Protein AF-A0A0K2RFP6-F1 (afdb_monomer)

pLDDT: mean 71.63, std 26.69, range [21.03, 97.94]

Radius of gyration: 23.02 Å; Cα contacts (8 Å, |Δi|>4): 249; chains: 1; bounding box: 61×47×73 Å

Solvent-accessible surface area (backbone atoms only — not comparable to full-atom values): 15511 Å² total; per-residue (Å²): 131,56,75,64,59,56,52,50,50,51,54,52,49,38,59,75,68,67,54,91,78,70,81,94,54,50,78,79,47,76,46,81,52,96,89,27,33,40,34,38,34,77,81,49,76,46,77,36,81,72,85,83,92,81,83,78,89,80,86,71,84,69,78,62,76,68,64,78,73,53,62,90,82,43,52,76,43,47,57,90,75,61,85,59,68,84,81,50,77,82,54,39,34,40,32,40,28,53,29,61,69,30,50,53,50,50,52,52,31,47,76,72,70,40,51,76,45,74,48,66,64,94,64,53,74,40,61,34,58,53,96,95,37,47,42,66,56,52,52,49,49,17,55,73,72,30,71,92,65,37,74,69,82,62,51,85,89,65,42,95,40,90,65,57,84,51,56,64,68,55,20,65,52,59,83,45,94,74,69,92,79,76,62,75,56,53,55,62,64,51,65,82,65,85,69,88,81,76,82,85,80,83,81,88,82,92,80,93,75,94,71,86,85,79,80,83,74,91,78,66,78,57,31,36,41,33,37,47,72,70,73,87,74,82,72,81,89,127

Nearest PDB structures (foldseek):
  4usq-assembly1_F-2  TM=7.278E-01  e=1.308E-06  Cellvibrio sp. BR
  4usq-assembly1_A-2  TM=7.358E-01  e=2.304E-06  Cellvibrio sp. BR
  3d1c-assembly1_A-2  TM=8.928E-01  e=5.712E-05  Staphylococcus aureus subsp. aureus Mu50
  4usr-assembly1_A  TM=7.217E-01  e=5.924E-06  Stutzerimonas stutzeri NF13
  7apr-assembly3_G-3  TM=7.792E-01  e=6.022E-03  Staphylococcus aureus subsp. aureus COL

Secondary structure (DSSP, 8-state):
--HHHHHHHHHHHHHHTT----TT--EEEEEEETTEEEEEETTEEEEES-------S-SS----GGGGGS-TTSEEEETTT---GGGSPSSEEEEE--SHHHHHHHHHHHHTT--EEEE--S--EEESEETTEEHHHHHHHHHHH-GGGS-----GGGSSSTTGGGPPPPEEE-S-SSS--SSHHHHHHHTT-----PPP-PPP------------PPPP---EEEEE----------

Structure (mmCIF, N/CA/C/O backbone):
data_AF-A0A0K2RFP6-F1
#
_entry.id   AF-A0A0K2RFP6-F1
#
loop_
_atom_site.group_PDB
_atom_site.id
_atom_site.type_symbol
_atom_site.label_atom_id
_atom_site.label_alt_id
_atom_site.label_comp_id
_atom_site.label_asym_id
_atom_site.label_entity_id
_atom_site.label_seq_id
_atom_site.pdbx_PDB_ins_code
_atom_site.Cartn_x
_atom_site.Cartn_y
_atom_site.Cartn_z
_atom_site.occupancy
_atom_site.B_iso_or_equiv
_atom_site.auth_seq_id
_atom_site.auth_comp_id
_atom_site.auth_asym_id
_atom_site.auth_atom_id
_atom_site.pdbx_PDB_model_num
ATOM 1 N N . MET A 1 1 ? -14.288 -0.750 -9.498 1.00 64.38 1 MET A N 1
ATOM 2 C CA . MET A 1 1 ? -13.441 -1.796 -10.095 1.00 64.38 1 MET A CA 1
ATOM 3 C C . MET A 1 1 ? -12.915 -2.620 -8.943 1.00 64.38 1 MET A C 1
ATOM 5 O O . MET A 1 1 ? -12.335 -2.036 -8.029 1.00 64.38 1 MET A O 1
ATOM 9 N N . ALA A 1 2 ? -13.238 -3.907 -8.917 1.00 86.62 2 ALA A N 1
ATOM 10 C CA . ALA A 1 2 ? -12.736 -4.813 -7.895 1.00 86.62 2 ALA A CA 1
ATOM 11 C C . ALA A 1 2 ? -11.233 -5.055 -8.100 1.00 86.62 2 ALA A C 1
ATOM 13 O O . ALA A 1 2 ? -10.675 -4.731 -9.148 1.00 86.62 2 ALA A O 1
ATOM 14 N N . ARG A 1 3 ? -10.564 -5.623 -7.092 1.00 86.75 3 ARG A N 1
ATOM 15 C CA . ARG A 1 3 ? -9.133 -5.950 -7.169 1.00 86.75 3 ARG A CA 1
ATOM 16 C C . ARG A 1 3 ? -8.816 -6.806 -8.398 1.00 86.75 3 ARG A C 1
ATOM 18 O O . ARG A 1 3 ? -7.847 -6.521 -9.094 1.00 86.75 3 ARG A O 1
ATOM 25 N N . ASP A 1 4 ? -9.624 -7.830 -8.643 1.00 92.19 4 ASP A N 1
ATOM 26 C CA . ASP A 1 4 ? -9.351 -8.805 -9.698 1.00 92.19 4 ASP A CA 1
ATOM 27 C C . ASP A 1 4 ? -9.576 -8.204 -11.092 1.00 92.19 4 ASP A C 1
ATOM 29 O O . ASP A 1 4 ? -8.731 -8.398 -11.958 1.00 92.19 4 ASP A O 1
ATOM 33 N N . ASP A 1 5 ? -10.570 -7.322 -11.262 1.00 93.31 5 ASP A N 1
ATOM 34 C CA . ASP A 1 5 ? -10.752 -6.542 -12.497 1.00 93.31 5 ASP A CA 1
ATOM 35 C C . ASP A 1 5 ? -9.498 -5.714 -12.853 1.00 93.31 5 ASP A C 1
ATOM 37 O O . ASP A 1 5 ? -9.121 -5.607 -14.019 1.00 93.31 5 ASP A O 1
ATOM 41 N N . VAL A 1 6 ? -8.837 -5.106 -11.853 1.00 92.94 6 VAL A N 1
ATOM 42 C CA . VAL A 1 6 ? -7.594 -4.336 -12.066 1.00 92.94 6 VAL A CA 1
ATOM 43 C C . VAL A 1 6 ? -6.456 -5.262 -12.495 1.00 92.94 6 VAL A C 1
ATOM 45 O O . VAL A 1 6 ? -5.665 -4.915 -13.373 1.00 92.94 6 VAL A O 1
ATOM 48 N N . VAL A 1 7 ? -6.349 -6.433 -11.862 1.00 93.81 7 VAL A N 1
ATOM 49 C CA . VAL A 1 7 ? -5.318 -7.426 -12.188 1.00 93.81 7 VAL A CA 1
ATOM 50 C C . VAL A 1 7 ? -5.507 -7.937 -13.616 1.00 93.81 7 VAL A C 1
ATOM 52 O O . VAL A 1 7 ? -4.537 -7.981 -14.375 1.00 93.81 7 VAL A O 1
ATOM 55 N N . ASP A 1 8 ? -6.737 -8.270 -13.995 1.00 95.25 8 ASP A N 1
ATOM 56 C CA . ASP A 1 8 ? -7.064 -8.757 -15.335 1.00 95.25 8 ASP A CA 1
ATOM 57 C C . ASP A 1 8 ? -6.837 -7.677 -16.391 1.00 95.25 8 ASP A C 1
ATOM 59 O O . ASP A 1 8 ? -6.192 -7.943 -17.404 1.00 95.25 8 ASP A O 1
ATOM 63 N N . TYR A 1 9 ? -7.198 -6.424 -16.099 1.00 96.25 9 TYR A N 1
ATOM 64 C CA . TYR A 1 9 ? -6.862 -5.296 -16.965 1.00 96.25 9 TYR A CA 1
ATOM 65 C C . TYR A 1 9 ? -5.356 -5.216 -17.275 1.00 96.25 9 TYR A C 1
ATOM 67 O O . TYR A 1 9 ? -4.974 -5.022 -18.432 1.00 96.25 9 TYR A O 1
ATOM 75 N N . PHE A 1 10 ? -4.478 -5.381 -16.276 1.00 95.44 10 PHE A N 1
ATOM 76 C CA . PHE A 1 10 ? -3.028 -5.348 -16.508 1.00 95.44 10 PHE A CA 1
ATOM 77 C C . PHE A 1 10 ? -2.514 -6.566 -17.286 1.00 95.44 10 PHE A C 1
ATOM 79 O O . PHE A 1 10 ? -1.614 -6.405 -18.115 1.00 95.44 10 PHE A O 1
ATOM 86 N N . ARG A 1 11 ? -3.079 -7.760 -17.062 1.00 95.19 11 ARG A N 1
ATOM 87 C CA . ARG A 1 11 ? -2.749 -8.966 -17.848 1.00 95.19 11 ARG A CA 1
ATOM 88 C C . ARG A 1 11 ? -3.122 -8.788 -19.319 1.00 95.19 11 ARG A C 1
ATOM 90 O O . ARG A 1 11 ? -2.301 -9.043 -20.204 1.00 95.19 11 ARG A O 1
ATOM 97 N N . ASP A 1 12 ? -4.324 -8.283 -19.569 1.00 96.88 12 ASP A N 1
ATOM 98 C CA . ASP A 1 12 ? -4.823 -8.008 -20.914 1.00 96.88 12 ASP A CA 1
ATOM 99 C C . ASP A 1 12 ? -3.995 -6.927 -21.600 1.00 96.88 12 ASP A C 1
ATOM 101 O O . ASP A 1 12 ? -3.657 -7.041 -22.779 1.00 96.88 12 ASP A O 1
ATOM 105 N N . TYR A 1 13 ? -3.638 -5.877 -20.859 1.00 97.25 13 TYR A N 1
ATOM 106 C CA . TYR A 1 13 ? -2.796 -4.808 -21.372 1.00 97.25 13 TYR A CA 1
ATOM 107 C C . TYR A 1 13 ? -1.409 -5.323 -21.772 1.00 97.25 13 TYR A C 1
ATOM 109 O O . TYR A 1 13 ? -0.964 -5.029 -22.879 1.00 97.25 13 TYR A O 1
ATOM 117 N N . ALA A 1 14 ? -0.759 -6.130 -20.923 1.00 96.94 14 ALA A N 1
ATOM 118 C CA . ALA A 1 14 ? 0.540 -6.733 -21.226 1.00 96.94 14 ALA A CA 1
ATOM 119 C C . ALA A 1 14 ? 0.483 -7.620 -22.480 1.00 96.94 14 ALA A C 1
ATOM 121 O O . ALA A 1 14 ? 1.361 -7.520 -23.334 1.00 96.94 14 ALA A O 1
ATOM 122 N N . THR A 1 15 ? -0.580 -8.417 -22.624 1.00 96.38 15 THR A N 1
ATOM 123 C CA . THR A 1 15 ? -0.806 -9.264 -23.808 1.00 96.38 15 THR A CA 1
ATOM 124 C C . THR A 1 15 ? -1.006 -8.424 -25.068 1.00 96.38 15 THR A C 1
ATOM 126 O O . THR A 1 15 ? -0.413 -8.696 -26.107 1.00 96.38 15 THR A O 1
ATOM 129 N N . ARG A 1 16 ? -1.814 -7.361 -24.983 1.00 97.94 16 ARG A N 1
ATOM 130 C CA . ARG A 1 16 ? -2.149 -6.494 -26.123 1.00 97.94 16 ARG A CA 1
ATOM 131 C C . ARG A 1 16 ? -0.935 -5.787 -26.717 1.00 97.94 16 ARG A C 1
ATOM 133 O O . ARG A 1 16 ? -0.919 -5.532 -27.917 1.00 97.94 16 ARG A O 1
ATOM 140 N N . ILE A 1 17 ? 0.038 -5.437 -25.881 1.00 97.94 17 ILE A N 1
ATOM 141 C CA . ILE A 1 17 ? 1.266 -4.764 -26.319 1.00 97.94 17 ILE A CA 1
ATOM 142 C C . ILE A 1 17 ? 2.430 -5.734 -26.550 1.00 97.94 17 ILE A C 1
ATOM 144 O O . ILE A 1 17 ? 3.539 -5.267 -26.793 1.00 97.94 17 ILE A O 1
ATOM 148 N N . ASP A 1 18 ? 2.189 -7.046 -26.438 1.00 96.88 18 ASP A N 1
ATOM 149 C CA . ASP A 1 18 ? 3.216 -8.092 -26.507 1.00 96.88 18 ASP A CA 1
ATOM 150 C C . ASP A 1 18 ? 4.409 -7.799 -25.573 1.00 96.88 18 ASP A C 1
ATOM 152 O O . ASP A 1 18 ? 5.582 -7.847 -25.947 1.00 96.88 18 ASP A O 1
ATOM 156 N N . ALA A 1 19 ? 4.106 -7.394 -24.332 1.00 96.12 19 ALA A N 1
ATOM 157 C CA . ALA A 1 19 ? 5.136 -7.054 -23.361 1.00 96.12 19 ALA A CA 1
ATOM 158 C C . ALA A 1 19 ? 5.921 -8.317 -22.963 1.00 96.12 19 ALA A C 1
ATOM 160 O O . ALA A 1 19 ? 5.310 -9.282 -22.496 1.00 96.12 19 ALA A O 1
ATOM 161 N N . PRO A 1 20 ? 7.267 -8.309 -23.025 1.00 95.00 20 PRO A N 1
ATOM 162 C CA . PRO A 1 20 ? 8.097 -9.462 -22.674 1.00 95.00 20 PRO A CA 1
ATOM 163 C C . PRO A 1 20 ? 8.237 -9.615 -21.147 1.00 95.00 20 PRO A C 1
ATOM 165 O O . PRO A 1 20 ? 9.338 -9.560 -20.593 1.00 95.00 20 PRO A O 1
ATOM 168 N N . VAL A 1 21 ? 7.114 -9.758 -20.442 1.00 94.69 21 VAL A N 1
ATOM 169 C CA . VAL A 1 21 ? 7.062 -9.866 -18.979 1.00 94.69 21 VAL A CA 1
ATOM 170 C C . VAL A 1 21 ? 7.548 -11.247 -18.545 1.00 94.69 21 VAL A C 1
ATOM 172 O O . VAL A 1 21 ? 7.004 -12.267 -18.959 1.00 94.69 21 VAL A O 1
ATOM 175 N N . ARG A 1 22 ? 8.547 -11.280 -17.657 1.00 93.56 22 ARG A N 1
ATOM 176 C CA . ARG A 1 22 ? 9.016 -12.505 -16.998 1.00 93.56 22 ARG A CA 1
ATOM 177 C C . ARG A 1 22 ? 8.609 -12.489 -15.531 1.00 93.56 22 ARG A C 1
ATOM 179 O O . ARG A 1 22 ? 9.156 -11.733 -14.734 1.00 93.56 22 ARG A O 1
ATOM 186 N N . THR A 1 23 ? 7.601 -13.286 -15.193 1.00 94.25 23 THR A N 1
ATOM 187 C CA . THR A 1 23 ? 7.139 -13.479 -13.811 1.00 94.25 23 THR A CA 1
ATOM 188 C C . THR A 1 23 ? 7.959 -14.558 -13.109 1.00 94.25 23 THR A C 1
ATOM 190 O O . THR A 1 23 ? 8.450 -15.469 -13.766 1.00 94.25 23 THR A O 1
ATOM 193 N N . GLY A 1 24 ? 8.061 -14.504 -11.778 1.00 94.56 24 GLY A N 1
ATOM 194 C CA . GLY A 1 24 ? 8.867 -15.465 -11.006 1.00 94.56 24 GLY A CA 1
ATOM 195 C C . GLY A 1 24 ? 10.381 -15.234 -11.111 1.00 94.56 24 GLY A C 1
ATOM 196 O O . GLY A 1 24 ? 11.166 -16.062 -10.656 1.00 94.56 24 GLY A O 1
ATOM 197 N N . THR A 1 25 ? 10.788 -14.110 -11.704 1.00 96.38 25 THR A N 1
ATOM 198 C CA . THR A 1 25 ? 12.181 -13.688 -11.845 1.00 96.38 25 THR A CA 1
ATOM 199 C C . THR A 1 25 ? 12.441 -12.505 -10.918 1.00 96.38 25 THR A C 1
ATOM 201 O O . THR A 1 25 ? 12.169 -11.355 -11.268 1.00 96.38 25 THR A O 1
ATOM 204 N N . ASP A 1 26 ? 12.962 -12.782 -9.728 1.00 95.88 26 ASP A N 1
ATOM 205 C CA . ASP A 1 26 ? 13.280 -11.751 -8.745 1.00 95.88 26 ASP A CA 1
ATOM 206 C C . ASP A 1 26 ? 14.621 -11.116 -9.090 1.00 95.88 26 ASP A C 1
ATOM 208 O O . ASP A 1 26 ? 15.627 -11.812 -9.200 1.00 95.88 26 ASP A O 1
ATOM 212 N N . VAL A 1 27 ? 14.650 -9.792 -9.235 1.00 96.31 27 VAL A N 1
ATOM 213 C CA . VAL A 1 27 ? 15.900 -9.034 -9.358 1.00 96.31 27 VAL A CA 1
ATOM 214 C C . VAL A 1 27 ? 16.470 -8.810 -7.960 1.00 96.31 27 VAL A C 1
ATOM 216 O O . VAL A 1 27 ? 15.868 -8.098 -7.154 1.00 96.31 27 VAL A O 1
ATOM 219 N N . THR A 1 28 ? 17.630 -9.396 -7.672 1.00 96.25 28 THR A N 1
ATOM 220 C CA . THR A 1 28 ? 18.259 -9.359 -6.339 1.00 96.25 28 THR A CA 1
ATOM 221 C C . THR A 1 28 ? 19.359 -8.312 -6.237 1.00 96.25 28 THR A C 1
ATOM 223 O O . THR A 1 28 ? 19.571 -7.745 -5.163 1.00 96.25 28 THR A O 1
ATOM 226 N N . TRP A 1 29 ? 20.045 -8.024 -7.345 1.00 96.31 29 TRP A N 1
ATOM 227 C CA . TRP A 1 29 ? 21.149 -7.074 -7.365 1.00 96.31 29 TRP A CA 1
ATOM 228 C C . TRP A 1 29 ? 21.277 -6.371 -8.713 1.00 96.31 29 TRP A C 1
ATOM 230 O O . TRP A 1 29 ? 21.052 -6.958 -9.770 1.00 96.31 29 TRP A O 1
ATOM 240 N N . ILE A 1 30 ? 21.662 -5.096 -8.676 1.00 96.50 30 ILE A N 1
ATOM 241 C CA . ILE A 1 30 ? 21.992 -4.309 -9.865 1.00 96.50 30 ILE A CA 1
ATOM 242 C C . ILE A 1 30 ? 23.306 -3.588 -9.592 1.00 96.50 30 ILE A C 1
ATOM 244 O O . ILE A 1 30 ? 23.437 -2.878 -8.594 1.00 96.50 30 ILE A O 1
ATOM 248 N N . SER A 1 31 ? 24.261 -3.724 -10.505 1.00 96.00 31 SER A N 1
ATOM 249 C CA . SER A 1 31 ? 25.528 -3.000 -10.468 1.00 96.00 31 SER A CA 1
ATOM 250 C C . SER A 1 31 ? 25.843 -2.362 -11.815 1.00 96.00 31 SER A C 1
ATOM 252 O O . SER A 1 31 ? 25.353 -2.781 -12.863 1.00 96.00 31 SER A O 1
ATOM 254 N N . THR A 1 32 ? 26.663 -1.317 -11.799 1.00 95.12 32 THR A N 1
ATOM 255 C CA . THR A 1 32 ? 27.199 -0.703 -13.017 1.00 95.12 32 THR A CA 1
ATOM 256 C C . THR A 1 32 ? 28.501 -1.394 -13.415 1.00 95.12 32 THR A C 1
ATOM 258 O O . THR A 1 32 ? 29.387 -1.545 -12.575 1.00 95.12 32 THR A O 1
ATOM 261 N N . SER A 1 33 ? 28.651 -1.761 -14.687 1.00 84.94 33 SER A N 1
ATOM 262 C CA . SER A 1 33 ? 29.877 -2.336 -15.258 1.00 84.94 33 SER A CA 1
ATOM 263 C C . SER A 1 33 ? 30.041 -1.850 -16.699 1.00 84.94 33 SER A C 1
ATOM 265 O O . SER A 1 33 ? 29.139 -2.004 -17.524 1.00 84.94 33 SER A O 1
ATOM 267 N N . ASP A 1 34 ? 31.187 -1.228 -16.987 1.00 82.81 34 ASP A N 1
ATOM 268 C CA . ASP A 1 34 ? 31.633 -0.841 -18.336 1.00 82.81 34 ASP A CA 1
ATOM 269 C C . ASP A 1 34 ? 30.608 -0.030 -19.152 1.00 82.81 34 ASP A C 1
ATOM 271 O O . ASP A 1 34 ? 30.359 -0.294 -20.326 1.00 82.81 34 ASP A O 1
ATOM 275 N N . GLY A 1 35 ? 29.965 0.958 -18.519 1.00 87.19 35 GLY A N 1
ATOM 276 C CA . GLY A 1 35 ? 28.951 1.797 -19.176 1.00 87.19 35 GLY A CA 1
ATOM 277 C C . GLY A 1 35 ? 27.598 1.106 -19.396 1.00 87.19 35 GLY A C 1
ATOM 278 O O . GLY A 1 35 ? 26.750 1.626 -20.119 1.00 87.19 35 GLY A O 1
ATOM 279 N N . SER A 1 36 ? 27.381 -0.051 -18.766 1.00 93.75 36 SER A N 1
ATOM 280 C CA . SER A 1 36 ? 26.121 -0.796 -18.747 1.00 93.75 36 SER A CA 1
ATOM 281 C C . SER A 1 36 ? 25.756 -1.236 -17.323 1.00 93.75 36 SER A C 1
ATOM 283 O O . SER A 1 36 ? 26.502 -0.998 -16.370 1.00 93.75 36 SER A O 1
ATOM 285 N N . PHE A 1 37 ? 24.597 -1.867 -17.165 1.00 96.25 37 PHE A N 1
ATOM 286 C CA . PHE A 1 37 ? 24.146 -2.475 -15.920 1.00 96.25 37 PHE A CA 1
ATOM 287 C C . PHE A 1 37 ? 24.251 -3.995 -16.002 1.00 96.25 37 PHE A C 1
ATOM 289 O O . PHE A 1 37 ? 23.764 -4.602 -16.959 1.00 96.25 37 PHE A O 1
ATOM 296 N N . SER A 1 38 ? 24.838 -4.596 -14.972 1.00 96.56 38 SER A N 1
ATOM 297 C CA . SER A 1 38 ? 24.722 -6.020 -14.678 1.00 96.56 38 SER A CA 1
ATOM 298 C C . SER A 1 38 ? 23.574 -6.212 -13.692 1.00 96.56 38 SER A C 1
ATOM 300 O O . SER A 1 38 ? 23.516 -5.528 -12.669 1.00 96.56 38 SER A O 1
ATOM 302 N N . VAL A 1 39 ? 22.653 -7.117 -14.007 1.00 96.56 39 VAL A N 1
ATOM 303 C CA . VAL A 1 39 ? 21.463 -7.396 -13.198 1.00 96.56 39 VAL A CA 1
ATOM 304 C C . VAL A 1 39 ? 21.481 -8.867 -12.818 1.00 96.56 39 VAL A C 1
ATOM 306 O O . VAL A 1 39 ? 21.496 -9.734 -13.690 1.00 96.56 39 VAL A O 1
ATOM 309 N N . GLU A 1 40 ? 21.488 -9.151 -11.525 1.00 97.44 40 GLU A N 1
ATOM 310 C CA . GLU A 1 40 ? 21.373 -10.508 -11.004 1.00 97.44 40 GLU A CA 1
ATOM 311 C C . GLU A 1 40 ? 19.910 -10.805 -10.707 1.00 97.44 40 GLU A C 1
ATOM 313 O O . GLU A 1 40 ? 19.201 -9.989 -10.107 1.00 97.44 40 GLU A O 1
ATOM 318 N N . THR A 1 41 ? 19.459 -11.975 -11.153 1.00 97.19 41 THR A N 1
ATOM 319 C CA . THR A 1 41 ? 18.098 -12.442 -10.915 1.00 97.19 41 THR A CA 1
ATOM 320 C C . THR A 1 41 ? 18.082 -13.876 -10.406 1.00 97.19 41 THR A C 1
ATOM 322 O O . THR A 1 41 ? 19.068 -14.604 -10.556 1.00 97.19 41 THR A O 1
ATOM 325 N N . SER A 1 42 ? 16.946 -14.306 -9.856 1.00 96.75 42 SER A N 1
ATOM 326 C CA . SER A 1 42 ? 16.707 -15.706 -9.477 1.00 96.75 42 SER A CA 1
ATOM 327 C C . SER A 1 42 ? 16.799 -16.694 -10.651 1.00 96.75 42 SER A C 1
ATOM 329 O O . SER A 1 42 ? 16.970 -17.886 -10.416 1.00 96.75 42 SER A O 1
ATOM 331 N N . ASP A 1 43 ? 16.725 -16.206 -11.893 1.00 94.94 43 ASP A N 1
ATOM 332 C CA . ASP A 1 43 ? 16.789 -16.986 -13.139 1.00 94.94 43 ASP A CA 1
ATOM 333 C C . ASP A 1 43 ? 18.040 -16.633 -13.977 1.00 94.94 43 ASP A C 1
ATOM 335 O O . ASP A 1 43 ? 18.070 -16.743 -15.202 1.00 94.94 43 ASP A O 1
ATOM 339 N N . GLY A 1 44 ? 19.100 -16.154 -13.316 1.00 94.00 44 GLY A N 1
ATOM 340 C CA . GLY A 1 44 ? 20.392 -15.863 -13.938 1.00 94.00 44 GLY A CA 1
ATOM 341 C C . GLY A 1 44 ? 20.681 -14.379 -14.174 1.00 94.00 44 GLY A C 1
ATOM 342 O O . GLY A 1 44 ? 19.935 -13.484 -13.774 1.00 94.00 44 GLY A O 1
ATOM 343 N N . GLY A 1 45 ? 21.838 -14.112 -14.781 1.00 95.19 45 GLY A N 1
ATOM 344 C CA . GLY A 1 45 ? 22.370 -12.763 -14.969 1.00 95.19 45 GLY A CA 1
ATOM 345 C C . GLY A 1 45 ? 21.967 -12.125 -16.298 1.00 95.19 45 GLY A C 1
ATOM 346 O O . GLY A 1 45 ? 21.920 -12.785 -17.335 1.00 95.19 45 GLY A O 1
ATOM 347 N N . TRP A 1 46 ? 21.746 -10.815 -16.274 1.00 94.56 46 TRP A N 1
ATOM 348 C CA . TRP A 1 46 ? 21.410 -10.005 -17.440 1.00 94.56 46 TRP A CA 1
ATOM 349 C C . TRP A 1 46 ? 22.359 -8.822 -17.580 1.00 94.56 46 TRP A C 1
ATOM 351 O O . TRP A 1 46 ? 22.900 -8.309 -16.601 1.00 94.56 46 TRP A O 1
ATOM 361 N N . ARG A 1 47 ? 22.505 -8.340 -18.816 1.00 95.00 47 ARG A N 1
ATOM 362 C CA . ARG A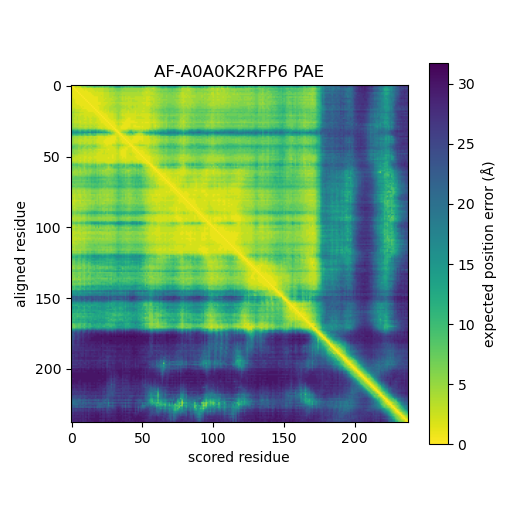 1 47 ? 23.156 -7.062 -19.112 1.00 95.00 47 ARG A CA 1
ATOM 363 C C . ARG A 1 47 ? 22.178 -6.130 -19.805 1.00 95.00 47 ARG A C 1
ATOM 365 O O . ARG A 1 47 ? 21.513 -6.530 -20.759 1.00 95.00 47 ARG A O 1
ATOM 372 N N . ALA A 1 48 ? 22.119 -4.8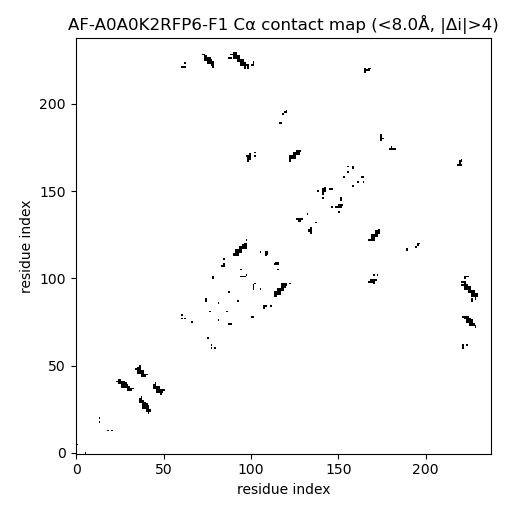83 -19.353 1.00 94.50 48 ALA A N 1
ATOM 373 C CA . ALA A 1 48 ? 21.234 -3.870 -19.911 1.00 94.50 48 ALA A CA 1
ATOM 374 C C . ALA A 1 48 ? 21.952 -2.526 -20.043 1.00 94.50 48 ALA A C 1
ATOM 376 O O . ALA A 1 48 ? 22.732 -2.140 -19.183 1.00 94.50 48 ALA A O 1
ATOM 377 N N . ARG A 1 49 ? 21.669 -1.768 -21.108 1.00 95.56 49 ARG A N 1
ATOM 378 C CA . ARG A 1 49 ? 22.180 -0.388 -21.234 1.00 95.56 49 ARG A CA 1
ATOM 379 C C . ARG A 1 49 ? 21.446 0.586 -20.314 1.00 95.56 49 ARG A C 1
ATOM 381 O O . ARG A 1 49 ? 22.033 1.554 -19.858 1.00 95.56 49 ARG A O 1
ATOM 388 N N . ASN A 1 50 ? 20.169 0.320 -20.053 1.00 95.00 50 ASN A N 1
ATOM 389 C CA . ASN A 1 50 ? 19.305 1.140 -19.214 1.00 95.00 50 ASN A CA 1
ATOM 390 C C . ASN A 1 50 ? 18.503 0.232 -18.286 1.00 95.00 50 ASN A C 1
ATOM 392 O O . ASN A 1 50 ? 18.079 -0.847 -18.701 1.00 95.00 50 ASN A O 1
ATOM 396 N N . VAL A 1 51 ? 18.253 0.701 -17.067 1.00 94.81 51 VAL A N 1
ATOM 397 C CA . VAL A 1 51 ? 17.387 0.030 -16.096 1.00 94.81 51 VAL A CA 1
ATOM 398 C C . VAL A 1 51 ? 16.362 1.034 -15.588 1.00 94.81 51 VAL A C 1
ATOM 400 O O . VAL A 1 51 ? 16.713 2.146 -15.198 1.00 94.81 51 VAL A O 1
ATOM 403 N N . VAL A 1 52 ? 15.092 0.633 -15.590 1.00 94.38 52 VAL A N 1
ATOM 404 C CA . VAL A 1 52 ? 13.987 1.414 -15.027 1.00 94.38 52 VAL A CA 1
ATOM 405 C C . VAL A 1 52 ? 13.487 0.695 -13.781 1.00 94.38 52 VAL A C 1
ATOM 407 O O . VAL A 1 52 ? 13.044 -0.448 -13.855 1.00 94.38 52 VAL A O 1
ATOM 410 N N . LEU A 1 53 ? 13.557 1.361 -12.627 1.00 91.25 53 LEU A N 1
ATOM 411 C CA . LEU A 1 53 ? 13.044 0.819 -11.370 1.00 91.25 53 LEU A CA 1
ATOM 412 C C . LEU A 1 53 ? 11.548 1.121 -11.253 1.00 91.25 53 LEU A C 1
ATOM 414 O O . LEU A 1 53 ? 11.155 2.243 -10.941 1.00 91.25 53 LEU A O 1
ATOM 418 N N . ALA A 1 54 ? 10.723 0.103 -11.488 1.00 91.19 54 ALA A N 1
ATOM 419 C CA . ALA A 1 54 ? 9.264 0.169 -11.391 1.00 91.19 54 ALA A CA 1
ATOM 420 C C . ALA A 1 54 ? 8.721 -0.753 -10.282 1.00 91.19 54 ALA A C 1
ATOM 422 O O . ALA A 1 54 ? 7.660 -1.352 -10.421 1.00 91.19 54 ALA A O 1
ATOM 423 N N . THR A 1 55 ? 9.462 -0.902 -9.181 1.00 88.50 55 THR A N 1
ATOM 424 C CA . THR A 1 55 ? 9.140 -1.878 -8.128 1.00 88.50 55 THR A CA 1
ATOM 425 C C . THR A 1 55 ? 7.923 -1.483 -7.293 1.00 88.50 55 THR A C 1
ATOM 427 O O . THR A 1 55 ? 7.248 -2.366 -6.774 1.00 88.50 55 THR A O 1
ATOM 430 N N . GLY A 1 56 ? 7.610 -0.187 -7.179 1.00 83.19 56 GLY A N 1
ATOM 431 C CA . GLY A 1 56 ? 6.606 0.353 -6.251 1.00 83.19 56 GLY A CA 1
ATOM 432 C C . GLY A 1 56 ? 7.210 0.727 -4.888 1.00 83.19 56 GLY A C 1
ATOM 433 O O . GLY A 1 56 ? 8.402 0.529 -4.665 1.00 83.19 56 GLY A O 1
ATOM 434 N N . ALA A 1 57 ? 6.405 1.282 -3.972 1.00 75.38 57 ALA A N 1
ATOM 435 C CA . ALA A 1 57 ? 6.900 1.869 -2.712 1.00 75.38 57 ALA A CA 1
ATOM 436 C C . ALA A 1 57 ? 6.324 1.262 -1.412 1.00 75.38 57 ALA A C 1
ATOM 438 O O . ALA A 1 57 ? 6.683 1.716 -0.324 1.00 75.38 57 ALA A O 1
ATOM 439 N N . TYR A 1 58 ? 5.424 0.277 -1.502 1.00 78.06 58 TYR A N 1
ATOM 440 C CA . TYR A 1 58 ? 4.565 -0.161 -0.387 1.00 78.06 58 TYR A CA 1
ATOM 441 C C . TYR A 1 58 ? 4.759 -1.627 0.047 1.00 78.06 58 TYR A C 1
ATOM 443 O O . TYR A 1 58 ? 3.902 -2.192 0.719 1.00 78.06 58 TYR A O 1
ATOM 451 N N . GLN A 1 59 ? 5.864 -2.262 -0.342 1.00 79.25 59 GLN A N 1
ATOM 452 C CA . GLN A 1 59 ? 6.106 -3.697 -0.137 1.00 79.25 59 GLN A CA 1
ATOM 453 C C . GLN A 1 59 ? 6.613 -4.024 1.268 1.00 79.25 59 GLN A C 1
ATOM 455 O O . GLN A 1 59 ? 6.375 -5.120 1.754 1.00 79.25 59 GLN A O 1
ATOM 460 N N . ILE A 1 60 ? 7.321 -3.090 1.914 1.00 84.06 60 ILE A N 1
ATOM 461 C CA . ILE A 1 60 ? 7.875 -3.285 3.257 1.00 84.06 60 ILE A CA 1
ATOM 462 C C . ILE A 1 60 ? 6.987 -2.543 4.262 1.00 84.06 60 ILE A C 1
ATOM 464 O O . ILE A 1 60 ? 6.978 -1.304 4.257 1.00 84.06 60 ILE A O 1
ATOM 468 N N . PRO A 1 61 ? 6.256 -3.266 5.132 1.00 86.69 61 PRO A N 1
ATOM 469 C CA . PRO A 1 61 ? 5.504 -2.673 6.226 1.00 86.69 61 PRO A CA 1
ATOM 470 C C . PRO A 1 61 ? 6.391 -1.799 7.105 1.00 86.69 61 PRO A C 1
ATOM 472 O O . PRO A 1 61 ? 7.485 -2.200 7.507 1.00 86.69 61 PRO A O 1
ATOM 475 N N . LYS A 1 62 ? 5.902 -0.611 7.458 1.00 82.44 62 LYS A N 1
ATOM 476 C CA . LYS A 1 62 ? 6.551 0.209 8.475 1.00 82.44 62 LYS A CA 1
ATOM 477 C C . LYS A 1 62 ? 5.770 0.078 9.776 1.00 82.44 62 LYS A C 1
ATOM 479 O O . LYS A 1 62 ? 4.671 0.610 9.907 1.00 82.44 62 LYS A O 1
ATOM 484 N N . ILE A 1 63 ? 6.390 -0.586 10.742 1.00 88.75 63 ILE A N 1
ATOM 485 C CA . ILE A 1 63 ? 5.824 -0.814 12.069 1.00 88.75 63 ILE A CA 1
ATOM 486 C C . ILE A 1 63 ? 6.422 0.221 13.042 1.00 88.75 63 ILE A C 1
ATOM 488 O O . ILE A 1 63 ? 7.648 0.343 13.122 1.00 88.75 63 ILE A O 1
ATOM 492 N N . PRO A 1 64 ? 5.605 1.020 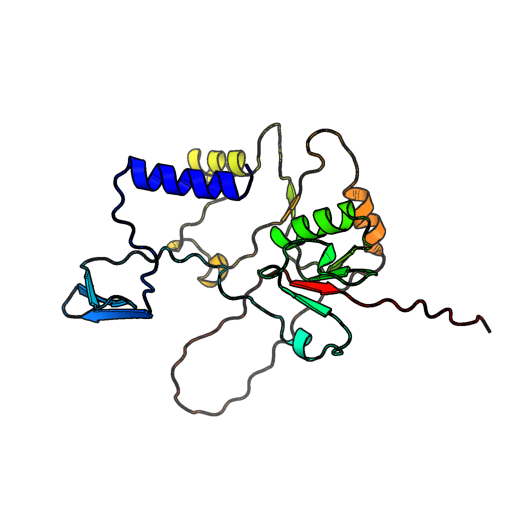13.755 1.00 85.75 64 PRO A N 1
ATOM 493 C CA . PRO A 1 64 ? 6.104 1.968 14.752 1.00 85.75 64 PRO A CA 1
ATOM 494 C C . PRO A 1 64 ? 6.837 1.254 15.893 1.00 85.75 64 PRO A C 1
ATOM 496 O O . PRO A 1 64 ? 6.329 0.272 16.414 1.00 85.75 64 PRO A O 1
ATOM 499 N N . ALA A 1 65 ? 7.976 1.783 16.358 1.00 88.75 65 ALA A N 1
ATOM 500 C CA . ALA A 1 65 ? 8.765 1.157 17.431 1.00 88.75 65 ALA A CA 1
ATOM 501 C C . ALA A 1 65 ? 7.960 0.892 18.720 1.00 88.75 65 ALA A C 1
ATOM 503 O O . ALA A 1 65 ? 8.201 -0.095 19.408 1.00 88.75 65 ALA A O 1
ATOM 504 N N . LEU A 1 66 ? 6.960 1.732 19.015 1.00 86.12 66 LEU A N 1
ATOM 505 C CA . LEU A 1 66 ? 6.082 1.567 20.177 1.00 86.12 66 LEU A CA 1
ATOM 506 C C . LEU A 1 66 ? 5.251 0.268 20.138 1.00 86.12 66 LEU A C 1
ATOM 508 O O . LEU A 1 66 ? 4.855 -0.224 21.187 1.00 86.12 66 LEU A O 1
ATOM 512 N N . SER A 1 67 ? 5.045 -0.314 18.949 1.00 89.62 67 SER A N 1
ATOM 513 C CA . SER A 1 67 ? 4.395 -1.618 18.744 1.00 89.62 67 SER A CA 1
ATOM 514 C C . SER A 1 67 ? 5.062 -2.725 19.564 1.00 89.62 67 SER A C 1
ATOM 516 O O . SER A 1 67 ? 4.378 -3.577 20.131 1.00 89.62 67 SER A O 1
ATOM 518 N N . ALA A 1 68 ? 6.392 -2.668 19.700 1.00 90.62 68 ALA A N 1
ATOM 519 C CA . ALA A 1 68 ? 7.165 -3.642 20.466 1.00 90.62 68 ALA A CA 1
ATOM 520 C C . ALA A 1 68 ? 6.926 -3.549 21.984 1.00 90.62 68 ALA A C 1
ATOM 522 O O . ALA A 1 68 ? 7.191 -4.509 22.702 1.00 90.62 68 ALA A O 1
ATOM 523 N N . GLY A 1 69 ? 6.441 -2.403 22.473 1.00 91.94 69 GLY A N 1
ATOM 524 C CA . GLY A 1 69 ? 6.161 -2.168 23.889 1.00 91.94 69 GLY A CA 1
ATOM 525 C C . GLY A 1 69 ? 4.744 -2.545 24.319 1.00 91.94 69 GLY A C 1
ATOM 526 O O . GLY A 1 69 ? 4.436 -2.467 25.507 1.00 91.94 69 GLY A O 1
ATOM 527 N N . LEU A 1 70 ? 3.869 -2.928 23.385 1.00 91.56 70 LEU A N 1
ATOM 528 C CA . LEU A 1 70 ? 2.501 -3.296 23.724 1.00 91.56 70 LEU A CA 1
ATOM 529 C C . LEU A 1 70 ? 2.411 -4.685 24.375 1.00 91.56 70 LEU A C 1
ATOM 531 O O . LEU A 1 70 ? 3.186 -5.584 24.035 1.00 91.56 70 LEU A O 1
ATOM 535 N N . PRO A 1 71 ? 1.423 -4.905 25.263 1.00 93.62 71 PRO A N 1
ATOM 536 C CA . PRO A 1 71 ? 1.142 -6.229 25.799 1.00 93.62 71 PRO A CA 1
ATOM 537 C C . PRO A 1 71 ? 0.862 -7.241 24.683 1.00 93.62 71 PRO A C 1
ATOM 539 O O . PRO A 1 71 ? 0.116 -6.955 23.750 1.00 93.62 71 PRO A O 1
ATOM 542 N N . LYS A 1 72 ? 1.378 -8.469 24.824 1.00 90.06 72 LYS A N 1
ATOM 543 C CA . LYS A 1 72 ? 1.144 -9.566 23.861 1.00 90.06 72 LYS A CA 1
ATOM 544 C C . LYS A 1 72 ? -0.332 -9.953 23.700 1.00 90.06 72 LYS A C 1
ATOM 546 O O . LYS A 1 72 ? -0.678 -10.633 22.744 1.00 90.06 72 LYS A O 1
ATOM 551 N N . SER A 1 73 ? -1.187 -9.560 24.644 1.00 91.44 73 SER A N 1
ATOM 552 C CA . SER A 1 73 ? -2.638 -9.758 24.581 1.00 91.44 73 SER A CA 1
ATOM 553 C C . SER A 1 73 ? -3.339 -8.831 23.583 1.00 91.44 73 SER A C 1
ATOM 555 O O . SER A 1 73 ? -4.489 -9.088 23.236 1.00 91.44 73 SER A O 1
ATOM 557 N N . VAL A 1 74 ? -2.676 -7.761 23.134 1.00 92.69 74 VAL A N 1
ATOM 558 C CA . VAL A 1 74 ? -3.180 -6.850 22.103 1.00 92.69 74 VAL A CA 1
ATOM 559 C C . VAL A 1 74 ? -2.792 -7.418 20.743 1.00 92.69 74 VAL A C 1
ATOM 561 O O . VAL A 1 74 ? -1.604 -7.499 20.419 1.00 92.69 74 VAL A O 1
ATOM 564 N N . LEU A 1 75 ? -3.782 -7.812 19.938 1.00 94.56 75 LEU A N 1
ATOM 565 C CA . LEU A 1 75 ? -3.521 -8.236 18.566 1.00 94.56 75 LEU A CA 1
ATOM 566 C C . LEU A 1 75 ? -3.130 -7.010 17.737 1.00 94.56 75 LEU A C 1
ATOM 568 O O . LEU A 1 75 ? -3.848 -6.013 17.691 1.00 94.56 75 LEU A O 1
ATOM 572 N N . GLN A 1 76 ? -1.997 -7.100 17.052 1.00 93.56 76 GLN A N 1
ATOM 573 C CA . GLN A 1 76 ? -1.501 -6.051 16.169 1.00 93.56 76 GLN A CA 1
ATOM 574 C C . GLN A 1 76 ? -1.489 -6.578 14.737 1.00 93.56 76 GLN A C 1
ATOM 576 O O . GLN A 1 76 ? -0.892 -7.622 14.478 1.00 93.56 76 GLN A O 1
ATOM 581 N N . LEU A 1 77 ? -2.134 -5.859 13.815 1.00 94.06 77 LEU A N 1
ATOM 582 C CA . LEU A 1 77 ? -2.247 -6.250 12.414 1.00 94.06 77 LEU A CA 1
ATOM 583 C C . LEU A 1 77 ? -1.851 -5.078 11.508 1.00 94.06 77 LEU A C 1
ATOM 585 O O . LEU A 1 77 ? -2.445 -3.999 11.521 1.00 94.06 77 LEU A O 1
ATOM 589 N N . HIS A 1 78 ? -0.813 -5.253 10.696 1.00 93.44 78 HIS A N 1
ATOM 590 C CA . HIS A 1 78 ? -0.471 -4.222 9.723 1.00 93.44 78 HIS A CA 1
ATOM 591 C C . HIS A 1 78 ? -1.503 -4.222 8.581 1.00 93.44 78 HIS A C 1
ATOM 593 O O . HIS A 1 78 ? -2.035 -5.265 8.211 1.00 93.44 78 HIS A O 1
ATOM 599 N N . THR A 1 79 ? -1.753 -3.065 7.960 1.00 90.12 79 THR A N 1
ATOM 600 C CA . THR A 1 79 ? -2.653 -2.943 6.787 1.00 90.12 79 THR A CA 1
ATOM 601 C C . THR A 1 79 ? -2.279 -3.877 5.632 1.00 90.12 79 THR A C 1
ATOM 603 O O . THR A 1 79 ? -3.131 -4.274 4.849 1.00 90.12 79 THR A O 1
ATOM 606 N N . HIS A 1 80 ? -1.003 -4.254 5.548 1.00 89.25 80 HIS A N 1
ATOM 607 C CA . HIS A 1 80 ? -0.474 -5.225 4.586 1.00 89.25 80 HIS A CA 1
ATOM 608 C C . HIS A 1 80 ? -1.088 -6.625 4.750 1.00 89.25 80 HIS A C 1
ATOM 610 O O . HIS A 1 80 ? -1.255 -7.341 3.762 1.00 89.25 80 HIS A O 1
ATOM 616 N N . ASP A 1 81 ? -1.473 -6.994 5.972 1.00 92.12 81 ASP A N 1
ATOM 617 C CA . ASP A 1 81 ? -1.966 -8.327 6.341 1.00 92.12 81 ASP A CA 1
ATOM 618 C C . ASP A 1 81 ? -3.485 -8.358 6.577 1.00 92.12 81 ASP A C 1
ATOM 620 O O . ASP A 1 81 ? -4.090 -9.430 6.624 1.00 92.12 81 ASP A O 1
ATOM 624 N N . TYR A 1 82 ? -4.117 -7.185 6.680 1.00 94.00 82 TYR A N 1
ATOM 625 C CA . TYR A 1 82 ? -5.568 -7.057 6.770 1.00 94.00 82 TYR A CA 1
ATOM 626 C C . TYR A 1 82 ? -6.253 -7.484 5.466 1.00 94.00 82 TYR A C 1
ATOM 628 O O . TYR A 1 82 ? -5.854 -7.090 4.366 1.00 94.00 82 TYR A O 1
ATOM 636 N N . ARG A 1 83 ? -7.291 -8.301 5.588 1.00 93.19 83 ARG A N 1
ATOM 637 C CA . ARG A 1 83 ? -8.120 -8.830 4.502 1.00 93.19 83 ARG A CA 1
ATOM 638 C C . ARG A 1 83 ? -9.601 -8.650 4.801 1.00 93.19 83 ARG A C 1
ATOM 640 O O . ARG A 1 83 ? -10.336 -8.377 3.859 1.00 93.19 83 ARG A O 1
ATOM 647 N N . ASN A 1 84 ? -10.020 -8.822 6.056 1.00 94.44 84 ASN A N 1
ATOM 648 C CA . ASN A 1 84 ? -11.413 -8.674 6.466 1.00 94.44 84 ASN A CA 1
ATOM 649 C C . ASN A 1 84 ? -11.573 -8.446 7.990 1.00 94.44 84 ASN A C 1
ATOM 651 O O . ASN A 1 84 ? -10.630 -8.698 8.755 1.00 94.44 84 ASN A O 1
ATOM 655 N N . PRO A 1 85 ? -12.752 -7.974 8.442 1.00 94.94 85 PRO A N 1
ATOM 656 C CA . PRO A 1 85 ? -13.033 -7.687 9.851 1.00 94.94 85 PRO A CA 1
ATOM 657 C C . PRO A 1 85 ? -12.938 -8.899 10.787 1.00 94.94 85 PRO A C 1
ATOM 659 O O . PRO A 1 85 ? -12.643 -8.737 11.977 1.00 94.94 85 PRO A O 1
ATOM 662 N N . GLU A 1 86 ? -13.174 -10.110 10.276 1.00 94.81 86 GLU A N 1
ATOM 663 C CA . GLU A 1 86 ? -13.190 -11.353 11.057 1.00 94.81 86 GLU A CA 1
ATOM 664 C C . GLU A 1 86 ? -11.796 -11.772 11.547 1.00 94.81 86 GLU A C 1
ATOM 666 O O . GLU A 1 86 ? -11.682 -12.563 12.483 1.00 94.81 86 GLU A O 1
ATOM 671 N N . GLN A 1 87 ? -10.722 -11.221 10.969 1.00 95.00 87 GLN A N 1
ATOM 672 C CA . GLN A 1 87 ? -9.358 -11.411 11.479 1.00 95.00 87 GLN A CA 1
ATOM 673 C C . GLN A 1 87 ? -9.122 -10.742 12.838 1.00 95.00 87 GLN A C 1
ATOM 675 O O . GLN A 1 87 ? -8.143 -11.066 13.517 1.00 95.00 87 GLN A O 1
ATOM 680 N N . LEU A 1 88 ? -9.967 -9.782 13.223 1.00 94.75 88 LEU A N 1
ATOM 681 C CA . LEU A 1 88 ? -9.847 -9.082 14.494 1.00 94.75 88 LEU A CA 1
ATOM 682 C C . LEU A 1 88 ? -10.708 -9.766 15.563 1.00 94.75 88 LEU A C 1
ATOM 684 O O . LEU A 1 88 ? -11.849 -10.135 15.276 1.00 94.75 88 LEU A O 1
ATOM 688 N N . PRO A 1 89 ? -10.209 -9.903 16.805 1.00 92.81 89 PRO A N 1
ATOM 689 C CA . PRO A 1 89 ? -11.023 -10.374 17.914 1.00 92.81 89 PRO A CA 1
ATOM 690 C C . PRO A 1 89 ? -12.176 -9.402 18.178 1.00 92.81 89 PRO A C 1
ATOM 692 O O . PRO A 1 89 ? -12.109 -8.224 17.821 1.00 92.81 89 PRO A O 1
ATOM 695 N N . ASP A 1 90 ? -13.215 -9.891 18.849 1.00 90.75 90 ASP A N 1
ATOM 696 C CA . ASP A 1 90 ? -14.326 -9.044 19.268 1.00 90.75 90 ASP A CA 1
ATOM 697 C C . ASP A 1 90 ? -13.866 -7.903 20.184 1.00 90.75 90 ASP A C 1
ATOM 699 O O . ASP A 1 90 ? -12.960 -8.062 21.011 1.00 90.75 90 ASP A O 1
ATOM 703 N N . GLY A 1 91 ? -14.534 -6.757 20.047 1.00 88.50 91 GLY A N 1
ATOM 704 C CA . GLY A 1 91 ? -14.247 -5.533 20.787 1.00 88.50 91 GLY A CA 1
ATOM 705 C C . GLY A 1 91 ? -13.922 -4.354 19.873 1.00 88.50 91 GLY A C 1
ATOM 706 O O . GLY A 1 91 ? -14.228 -4.364 18.678 1.00 88.50 91 GLY A O 1
ATOM 707 N N . ALA A 1 92 ? -13.320 -3.325 20.467 1.00 92.44 92 ALA A N 1
ATOM 708 C CA . ALA A 1 92 ? -12.943 -2.106 19.768 1.00 92.44 92 ALA A CA 1
ATOM 709 C C . ALA A 1 92 ? -11.5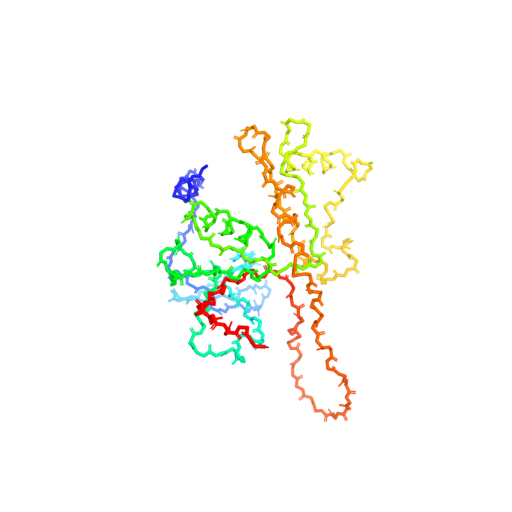99 -2.251 19.030 1.00 92.44 92 ALA A C 1
ATOM 711 O O . ALA A 1 92 ? -10.647 -2.871 19.518 1.00 92.44 92 ALA A O 1
ATOM 712 N N . ALA A 1 93 ? -11.500 -1.616 17.864 1.00 95.31 93 ALA A N 1
ATOM 713 C CA . ALA A 1 93 ? -10.280 -1.536 17.070 1.00 95.31 93 ALA A CA 1
ATOM 714 C C . ALA A 1 93 ? -9.728 -0.105 17.066 1.00 95.31 93 ALA A C 1
ATOM 716 O O . ALA A 1 93 ? -10.447 0.855 16.807 1.00 95.31 93 ALA A O 1
ATOM 717 N N . LEU A 1 94 ? -8.431 0.045 17.315 1.00 95.06 94 LEU A N 1
ATOM 718 C CA . LEU A 1 94 ? -7.683 1.286 17.151 1.00 95.06 94 LEU A CA 1
ATOM 719 C C . LEU A 1 94 ? -6.908 1.248 15.832 1.00 95.06 94 LEU A C 1
ATOM 721 O O . LEU A 1 94 ? -5.975 0.467 15.673 1.00 95.06 94 LEU A O 1
ATOM 725 N N . ILE A 1 95 ? -7.213 2.143 14.903 1.00 92.81 95 ILE A N 1
ATOM 726 C CA . ILE A 1 95 ? -6.428 2.309 13.678 1.00 92.81 95 ILE A CA 1
ATOM 727 C C . ILE A 1 95 ? -5.433 3.446 13.881 1.00 92.81 95 ILE A C 1
ATOM 729 O O . ILE A 1 95 ? -5.799 4.580 14.189 1.00 92.81 95 ILE A O 1
ATOM 733 N N . VAL A 1 96 ? -4.156 3.144 13.682 1.00 91.44 96 VAL A N 1
ATOM 734 C CA . VAL A 1 96 ? -3.048 4.092 13.765 1.00 91.44 96 VAL A CA 1
ATOM 735 C C . VAL A 1 96 ? -2.681 4.555 12.361 1.00 91.44 96 VAL A C 1
ATOM 737 O O . VAL A 1 96 ? -2.078 3.807 11.593 1.00 91.44 96 VAL A O 1
ATOM 740 N N . GLY A 1 97 ? -3.005 5.809 12.041 1.00 85.06 97 GLY A N 1
ATOM 741 C CA . GLY A 1 97 ? -2.706 6.447 10.759 1.00 85.06 97 GLY A CA 1
ATOM 742 C C . GLY A 1 97 ? -3.912 6.538 9.820 1.00 85.06 97 GLY A C 1
ATOM 743 O O . GLY A 1 97 ? -4.516 5.538 9.448 1.00 85.06 97 GLY A O 1
ATOM 744 N N . THR A 1 98 ? -4.203 7.757 9.367 1.00 79.06 98 THR A N 1
ATOM 745 C CA . THR A 1 98 ? -5.320 8.108 8.471 1.00 79.06 98 THR A CA 1
ATOM 746 C C . THR A 1 98 ? -4.922 8.148 6.995 1.00 79.06 98 THR A C 1
ATOM 748 O O . THR A 1 98 ? -5.447 8.933 6.217 1.00 79.06 98 THR A O 1
ATOM 751 N N . GLY A 1 99 ? -3.969 7.312 6.572 1.00 79.50 99 GLY A N 1
ATOM 752 C CA . GLY A 1 99 ? -3.715 7.130 5.139 1.00 79.50 99 GLY A CA 1
ATOM 753 C C . GLY A 1 99 ? -4.931 6.513 4.434 1.00 79.50 99 GLY A C 1
ATOM 754 O O . GLY A 1 99 ? -5.856 6.044 5.092 1.00 79.50 99 GLY A O 1
ATOM 755 N N . GLN A 1 100 ? -4.903 6.438 3.100 1.00 83.12 100 GLN A N 1
ATOM 756 C CA . GLN A 1 100 ? -5.999 5.859 2.300 1.00 83.12 100 GLN A CA 1
ATOM 757 C C . GLN A 1 100 ? -6.457 4.490 2.829 1.00 83.12 100 GLN A C 1
ATOM 759 O O . GLN A 1 100 ? -7.639 4.292 3.091 1.00 83.12 100 GLN A O 1
ATOM 764 N N . SER A 1 101 ? -5.514 3.576 3.082 1.00 87.94 101 SER A N 1
ATOM 765 C CA . SER A 1 101 ? -5.820 2.254 3.643 1.00 87.94 101 SER A CA 1
ATOM 766 C C . SER A 1 101 ? -6.407 2.321 5.055 1.00 87.94 101 SER A C 1
ATOM 768 O O . SER A 1 101 ? -7.265 1.518 5.388 1.00 87.94 101 SER A O 1
ATOM 770 N N . GLY A 1 102 ? -5.972 3.271 5.888 1.00 88.81 102 GLY A N 1
ATOM 771 C CA . GLY A 1 102 ? -6.510 3.440 7.241 1.00 88.81 102 GLY A CA 1
ATOM 772 C C . GLY A 1 102 ? -7.970 3.890 7.230 1.00 88.81 102 GLY A C 1
ATOM 773 O O . GLY A 1 102 ? -8.773 3.342 7.976 1.00 88.81 102 GLY A O 1
ATOM 774 N N . GLY A 1 103 ? -8.324 4.826 6.342 1.00 86.88 103 GLY A N 1
ATOM 775 C CA . GLY A 1 103 ? -9.713 5.252 6.145 1.00 86.88 103 GLY A CA 1
ATOM 776 C C . GLY A 1 103 ? -10.603 4.127 5.613 1.00 86.88 103 GLY A C 1
ATOM 777 O O . GLY A 1 103 ? -11.658 3.869 6.176 1.00 86.88 103 GLY A O 1
ATOM 778 N N . GLN A 1 104 ? -10.136 3.391 4.601 1.00 87.94 104 GLN A N 1
ATOM 779 C CA . GLN A 1 104 ? -10.888 2.264 4.033 1.00 87.94 104 GLN A CA 1
ATOM 780 C C . GLN A 1 104 ? -11.125 1.136 5.045 1.00 87.94 104 GLN A C 1
ATOM 782 O O . GLN A 1 104 ? -12.226 0.603 5.116 1.00 87.94 104 GLN A O 1
ATOM 787 N N . ILE A 1 105 ? -10.123 0.788 5.861 1.00 91.88 105 ILE A N 1
ATOM 788 C CA . ILE A 1 105 ? -10.302 -0.214 6.923 1.00 91.88 105 ILE A CA 1
ATOM 789 C C . ILE A 1 105 ? -11.245 0.307 8.008 1.00 91.88 105 ILE A C 1
ATOM 791 O O . ILE A 1 105 ? -12.040 -0.462 8.536 1.00 91.88 105 ILE A O 1
ATOM 795 N N . ALA A 1 106 ? -11.193 1.599 8.343 1.00 91.31 106 ALA A N 1
ATOM 796 C CA . ALA A 1 106 ? -12.149 2.181 9.280 1.00 91.31 106 ALA A CA 1
ATOM 797 C C . ALA A 1 106 ? -13.587 2.020 8.775 1.00 91.31 106 ALA A C 1
ATOM 799 O O . ALA A 1 106 ? -14.447 1.582 9.533 1.00 91.31 106 ALA A O 1
ATOM 800 N N . GLU A 1 107 ? -13.833 2.329 7.501 1.00 89.75 107 GLU A N 1
ATOM 801 C CA . GLU A 1 107 ? -15.139 2.150 6.856 1.00 89.75 107 GLU A CA 1
ATOM 802 C C . GLU A 1 107 ? -15.585 0.682 6.863 1.00 89.75 107 GLU A C 1
ATOM 804 O O . GLU A 1 107 ? -16.721 0.398 7.238 1.00 89.75 107 GLU A O 1
ATOM 809 N N . ASP A 1 108 ? -14.688 -0.247 6.526 1.00 92.44 108 ASP A N 1
ATOM 810 C CA . ASP A 1 108 ? -14.958 -1.691 6.518 1.00 92.44 108 ASP A CA 1
ATOM 811 C C . ASP A 1 108 ? -15.325 -2.225 7.918 1.00 92.44 108 ASP A C 1
ATOM 813 O O . ASP A 1 108 ? -16.345 -2.889 8.108 1.00 92.44 108 ASP A O 1
ATOM 817 N N . LEU A 1 109 ? -14.557 -1.849 8.945 1.00 93.50 109 LEU A N 1
ATOM 818 C CA . LEU A 1 109 ? -14.832 -2.243 10.330 1.00 93.50 109 LEU A CA 1
ATOM 819 C C . LEU A 1 109 ? -16.130 -1.626 10.870 1.00 93.50 109 LEU A C 1
ATOM 821 O O . LEU A 1 109 ? -16.882 -2.303 11.575 1.00 93.50 109 LEU A O 1
ATOM 825 N N . LEU A 1 110 ? -16.419 -0.367 10.530 1.00 92.94 110 LEU A N 1
ATOM 826 C CA . LEU A 1 110 ? -17.683 0.283 10.887 1.00 92.94 110 LEU A CA 1
ATOM 827 C C . LEU A 1 110 ? -18.875 -0.401 10.205 1.00 92.94 110 LEU A C 1
ATOM 829 O O . LEU A 1 110 ? -19.898 -0.620 10.853 1.00 92.94 110 LEU A O 1
ATOM 833 N N . ALA A 1 111 ? -18.741 -0.781 8.930 1.00 92.19 111 ALA A N 1
ATOM 834 C CA . ALA A 1 111 ? -19.767 -1.525 8.199 1.00 92.19 111 ALA A CA 1
ATOM 835 C C . ALA A 1 111 ? -20.024 -2.913 8.813 1.00 92.19 111 ALA A C 1
ATOM 837 O O . ALA A 1 111 ? -21.167 -3.369 8.844 1.00 92.19 111 ALA A O 1
ATOM 838 N N . ALA A 1 112 ? -18.992 -3.542 9.381 1.00 93.88 112 ALA A N 1
ATOM 839 C CA . ALA A 1 112 ? -19.100 -4.779 10.156 1.00 93.88 112 ALA A CA 1
ATOM 840 C C . ALA A 1 112 ? -19.629 -4.583 11.595 1.00 93.88 112 ALA A C 1
ATOM 842 O O . ALA A 1 112 ? -19.669 -5.534 12.376 1.00 93.88 112 ALA A O 1
ATOM 843 N N . GLY A 1 113 ? -20.025 -3.362 11.975 1.00 93.69 113 GLY A N 1
ATOM 844 C CA . GLY A 1 113 ? -20.589 -3.055 13.291 1.00 93.69 113 GLY A CA 1
ATOM 845 C C . GLY A 1 113 ? -19.566 -3.009 14.429 1.00 93.69 113 GLY A C 1
ATOM 846 O O . GLY A 1 113 ? -19.949 -3.103 15.596 1.00 93.69 113 GLY A O 1
ATOM 847 N N . ARG A 1 114 ? -18.269 -2.885 14.121 1.00 93.31 114 ARG A N 1
ATOM 848 C CA . ARG A 1 114 ? -17.212 -2.764 15.135 1.00 93.31 114 ARG A CA 1
ATOM 849 C C . ARG A 1 114 ? -17.148 -1.344 15.698 1.00 93.31 114 ARG A C 1
ATOM 851 O O . ARG A 1 114 ? -17.405 -0.361 15.004 1.00 93.31 114 ARG A O 1
ATOM 858 N N . GLU A 1 115 ? -16.723 -1.230 16.953 1.00 95.38 115 GLU A N 1
ATOM 859 C CA . GLU A 1 115 ? -16.291 0.050 17.515 1.00 95.38 115 GLU A CA 1
ATOM 860 C C . GLU A 1 115 ? -14.887 0.383 16.988 1.00 95.38 115 GLU A C 1
ATOM 862 O O . GLU A 1 115 ? -13.973 -0.437 17.085 1.00 95.38 115 GLU A O 1
ATOM 867 N N . VAL A 1 116 ? -14.713 1.576 16.411 1.00 94.81 116 VAL A N 1
ATOM 868 C CA . VAL A 1 116 ? -13.455 1.999 15.779 1.00 94.81 116 VAL A CA 1
ATOM 869 C C . VAL A 1 116 ? -12.976 3.320 16.371 1.00 94.81 116 VAL A C 1
ATOM 871 O O . VAL A 1 116 ? -13.699 4.316 16.379 1.00 94.81 116 VAL A O 1
ATOM 874 N N . HIS A 1 117 ? -11.717 3.346 16.801 1.00 94.50 117 HIS A N 1
ATOM 875 C CA . HIS A 1 117 ? -10.989 4.544 17.204 1.00 94.50 117 HIS A CA 1
ATOM 876 C C . HIS A 1 117 ? -9.891 4.854 16.183 1.00 94.50 117 HIS A C 1
ATOM 878 O O . HIS A 1 117 ? -9.223 3.952 15.680 1.00 94.50 117 HIS A O 1
ATOM 884 N N . LEU A 1 118 ? -9.666 6.137 15.898 1.00 90.12 118 LEU A N 1
ATOM 885 C CA . LEU A 1 118 ? -8.640 6.596 14.961 1.00 90.12 118 LEU A CA 1
ATOM 886 C C . LEU A 1 118 ? -7.565 7.401 15.696 1.00 90.12 118 LEU A C 1
ATOM 888 O O . LEU A 1 118 ? -7.855 8.439 16.286 1.00 90.12 118 LEU A O 1
ATOM 892 N N . ALA A 1 119 ? -6.309 6.970 15.603 1.00 90.19 119 ALA A N 1
ATOM 893 C CA . ALA A 1 119 ? -5.156 7.790 15.956 1.00 90.19 119 ALA A CA 1
ATOM 894 C C . ALA A 1 119 ? -4.668 8.535 14.705 1.00 90.19 119 ALA A C 1
ATOM 896 O O . ALA A 1 119 ? -4.052 7.957 13.802 1.00 90.19 119 ALA A O 1
ATOM 897 N N . VAL A 1 120 ? -4.981 9.830 14.651 1.00 84.00 120 VAL A N 1
ATOM 898 C CA . VAL A 1 120 ? -4.733 10.697 13.493 1.00 84.00 120 VAL A CA 1
ATOM 899 C C . VAL A 1 120 ? -3.337 11.326 13.526 1.00 84.00 120 VAL A C 1
ATOM 901 O O . VAL A 1 120 ? -2.721 11.483 14.579 1.00 84.00 120 VAL A O 1
ATOM 904 N N . SER A 1 121 ? -2.827 11.697 12.350 1.00 74.56 121 SER A N 1
ATOM 905 C CA . SER A 1 121 ? -1.564 12.436 12.204 1.00 74.56 121 SER A CA 1
ATOM 906 C C . SER A 1 121 ? -1.824 13.871 11.741 1.00 74.56 121 SER A C 1
ATOM 908 O O . SER A 1 121 ? -2.965 14.254 11.512 1.00 74.56 121 SER A O 1
ATOM 910 N N . THR A 1 122 ? -0.771 14.663 11.533 1.00 78.62 122 THR A N 1
ATOM 911 C CA . THR A 1 122 ? -0.876 16.002 10.924 1.00 78.62 122 THR A CA 1
ATOM 912 C C . THR A 1 122 ? -1.141 15.967 9.414 1.00 78.62 122 THR A C 1
ATOM 914 O O . THR A 1 122 ? -1.053 17.003 8.759 1.00 78.62 122 THR A O 1
ATOM 917 N N . CYS A 1 123 ? -1.384 14.787 8.834 1.00 76.38 123 CYS A N 1
ATOM 918 C CA . CYS A 1 123 ? -1.708 14.666 7.421 1.00 76.38 123 CYS A CA 1
ATOM 919 C C . CYS A 1 123 ? -3.090 15.267 7.132 1.00 76.38 123 CYS A C 1
ATOM 921 O O . CYS A 1 123 ? -4.040 14.907 7.828 1.00 76.38 123 CYS A O 1
ATOM 923 N N . PRO A 1 124 ? -3.225 16.158 6.134 1.00 73.75 124 PRO A N 1
ATOM 924 C CA . PRO A 1 124 ? -4.505 16.778 5.829 1.00 73.75 124 PRO A CA 1
ATOM 925 C C . PRO A 1 124 ? -5.490 15.783 5.205 1.00 73.75 124 PRO A C 1
ATOM 927 O O . PRO A 1 124 ? -5.108 14.762 4.631 1.00 73.75 124 PRO A O 1
ATOM 930 N N . GLU A 1 125 ? -6.767 16.134 5.267 1.00 78.19 125 GLU A N 1
ATOM 931 C CA . GLU A 1 125 ? -7.834 15.472 4.521 1.00 78.19 125 GLU A CA 1
ATOM 932 C C . GLU A 1 125 ? -8.251 16.353 3.340 1.00 78.19 125 GLU A C 1
ATOM 934 O O . GLU A 1 125 ? -8.162 17.583 3.402 1.00 78.19 125 GLU A O 1
ATOM 939 N N . ALA A 1 126 ? -8.699 15.732 2.255 1.00 77.88 126 ALA A N 1
ATOM 940 C CA . ALA A 1 126 ? -9.219 16.419 1.084 1.00 77.88 126 ALA A CA 1
ATOM 941 C C . ALA A 1 126 ? -10.502 15.735 0.589 1.00 77.88 126 ALA A C 1
ATOM 943 O O . ALA A 1 126 ? -10.627 14.511 0.680 1.00 77.88 126 ALA A O 1
ATOM 944 N N . PRO A 1 127 ? -11.458 16.501 0.036 1.00 82.62 127 PRO A N 1
ATOM 945 C CA . PRO A 1 127 ? -12.693 15.928 -0.468 1.00 82.62 127 PRO A CA 1
ATOM 946 C C . PRO A 1 127 ? -12.410 15.034 -1.677 1.00 82.62 127 PRO A C 1
ATOM 948 O O . PRO A 1 127 ? -11.698 15.424 -2.604 1.00 82.62 127 PRO A O 1
ATOM 951 N N . ARG A 1 128 ? -13.023 13.848 -1.710 1.00 84.00 128 ARG A N 1
ATOM 952 C CA . ARG A 1 128 ? -12.923 12.936 -2.859 1.00 84.00 128 ARG A CA 1
ATOM 953 C C . ARG A 1 128 ? -13.552 13.527 -4.122 1.00 84.00 128 ARG A C 1
ATOM 955 O O . ARG A 1 128 ? -13.052 13.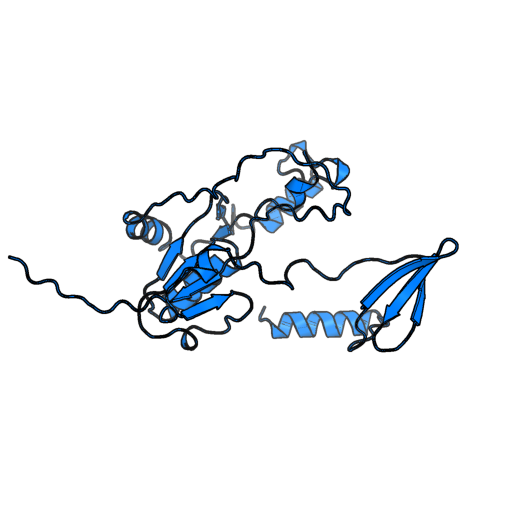301 -5.223 1.00 84.00 128 ARG A O 1
ATOM 962 N N . ARG A 1 129 ? -14.650 14.273 -3.969 1.00 85.44 129 ARG A N 1
ATOM 963 C CA . ARG A 1 129 ? -15.370 14.941 -5.057 1.00 85.44 129 ARG A CA 1
ATOM 964 C C . ARG A 1 129 ? -15.545 16.422 -4.771 1.00 85.44 129 ARG A C 1
ATOM 966 O O . ARG A 1 129 ? -15.880 16.819 -3.661 1.00 85.44 129 ARG A O 1
ATOM 973 N N . TYR A 1 130 ? -15.392 17.224 -5.812 1.00 85.62 130 TYR A N 1
ATOM 974 C CA . TYR A 1 130 ? -15.609 18.662 -5.778 1.00 85.62 130 TYR A CA 1
ATOM 975 C C . TYR A 1 130 ? -16.275 19.086 -7.089 1.00 85.62 130 TYR A C 1
ATOM 977 O O . TYR A 1 130 ? -15.858 18.655 -8.161 1.00 85.62 130 TYR A O 1
ATOM 985 N N . ARG A 1 131 ? -17.350 19.885 -7.021 1.00 88.31 131 ARG A N 1
ATOM 986 C CA . ARG A 1 131 ? -18.074 20.415 -8.202 1.00 88.31 131 ARG A CA 1
ATOM 987 C C . ARG A 1 131 ? -18.367 19.353 -9.283 1.00 88.31 131 ARG A C 1
ATOM 989 O O . ARG A 1 131 ? -18.065 19.537 -10.461 1.00 88.31 131 ARG A O 1
ATOM 996 N N . GLY A 1 132 ? -18.916 18.213 -8.861 1.00 87.94 132 GLY A N 1
ATOM 997 C CA . GLY A 1 132 ? -19.334 17.122 -9.752 1.00 87.94 132 GLY A CA 1
ATOM 998 C C . GLY A 1 132 ? -18.212 16.229 -10.295 1.00 87.94 132 GLY A C 1
ATOM 999 O O . GLY A 1 132 ? -18.514 15.237 -10.948 1.00 87.94 132 GLY A O 1
ATOM 1000 N N . HIS A 1 133 ? -16.942 16.520 -9.997 1.00 87.81 133 HIS A N 1
ATOM 1001 C CA . HIS A 1 133 ? -15.797 15.744 -10.482 1.00 87.81 133 HIS A CA 1
ATOM 1002 C C . HIS A 1 133 ? -14.948 15.196 -9.331 1.00 87.81 133 HIS A C 1
ATOM 1004 O O . HIS A 1 133 ? -14.961 15.726 -8.219 1.00 87.81 133 HIS A O 1
ATOM 1010 N N . ASP A 1 134 ? -14.216 14.116 -9.601 1.00 88.31 134 ASP A N 1
ATOM 1011 C CA . ASP A 1 134 ? -13.227 13.552 -8.677 1.00 88.31 134 ASP A CA 1
ATOM 1012 C C . ASP A 1 134 ? -12.055 14.524 -8.476 1.00 88.31 134 ASP A C 1
ATOM 1014 O O . ASP A 1 134 ? -11.686 15.264 -9.389 1.00 88.31 134 ASP A O 1
ATOM 1018 N N . ILE A 1 135 ? -11.438 14.531 -7.298 1.00 84.88 135 ILE A N 1
ATOM 1019 C CA . ILE A 1 135 ? -10.285 15.396 -7.032 1.00 84.88 135 ILE A CA 1
ATOM 1020 C C . ILE A 1 135 ? -9.110 15.125 -7.983 1.00 84.88 135 ILE A C 1
ATOM 1022 O O . ILE A 1 135 ? -8.400 16.060 -8.348 1.00 84.88 135 ILE A O 1
ATOM 1026 N N . LEU A 1 136 ? -8.942 13.884 -8.463 1.00 84.12 136 LEU A N 1
ATOM 1027 C CA . LEU A 1 136 ? -7.930 13.543 -9.468 1.00 84.12 136 LEU A CA 1
ATOM 1028 C C . LEU A 1 136 ? -8.185 14.242 -10.809 1.00 84.12 136 LEU A C 1
ATOM 1030 O O . LEU A 1 136 ? -7.230 14.624 -11.479 1.00 84.12 136 LEU A O 1
ATOM 1034 N N . TYR A 1 137 ? -9.451 14.461 -11.185 1.00 87.31 137 TYR A N 1
ATOM 1035 C CA . TYR A 1 137 ? -9.786 15.256 -12.369 1.00 87.31 137 TYR A CA 1
ATOM 1036 C C . TYR A 1 137 ? -9.294 16.693 -12.200 1.00 87.31 137 TYR A C 1
ATOM 1038 O O . TYR A 1 137 ? -8.635 17.219 -13.090 1.00 87.31 137 TYR A O 1
ATOM 1046 N N . TRP A 1 138 ? -9.547 17.314 -11.046 1.00 85.12 138 TRP A N 1
ATOM 1047 C CA . TRP A 1 138 ? -9.092 18.682 -10.787 1.00 85.12 138 TRP A CA 1
ATOM 1048 C C . TRP A 1 138 ? -7.571 18.795 -10.711 1.00 85.12 138 TRP A C 1
ATOM 1050 O O . TRP A 1 138 ? -7.017 19.749 -11.248 1.00 85.12 138 TRP A O 1
ATOM 1060 N N . LEU A 1 139 ? -6.894 17.809 -10.114 1.00 81.94 139 LEU A N 1
ATOM 1061 C CA . LEU A 1 139 ? -5.431 17.726 -10.113 1.00 81.94 139 LEU A CA 1
ATOM 1062 C C . LEU A 1 139 ? -4.872 17.642 -11.538 1.00 81.94 139 LEU A C 1
ATOM 1064 O O . LEU A 1 139 ? -3.918 18.343 -11.867 1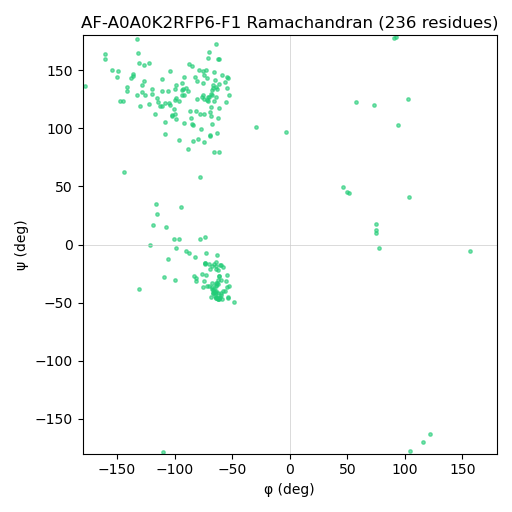.00 81.94 139 LEU A O 1
ATOM 1068 N N . LEU A 1 140 ? -5.493 16.832 -12.399 1.00 85.19 140 LEU A N 1
ATOM 1069 C CA . LEU A 1 140 ? -5.117 16.740 -13.807 1.00 85.19 140 LEU A CA 1
ATOM 1070 C C . LEU A 1 140 ? -5.371 18.059 -14.549 1.00 85.19 140 LEU A C 1
ATOM 1072 O O . LEU A 1 140 ? -4.508 18.501 -15.298 1.00 85.19 140 LEU A O 1
ATOM 1076 N N . GLN A 1 141 ? -6.522 18.703 -14.330 1.00 85.00 141 GLN A N 1
ATOM 1077 C CA . GLN A 1 141 ? -6.832 19.993 -14.952 1.00 85.00 141 GLN A CA 1
ATOM 1078 C C . GLN A 1 141 ? -5.832 21.075 -14.531 1.00 85.00 141 GLN A C 1
ATOM 1080 O O . GLN A 1 141 ? -5.305 21.767 -15.396 1.00 85.00 141 GLN A O 1
ATOM 1085 N N . ALA A 1 142 ? -5.504 21.185 -13.240 1.00 81.62 142 ALA A N 1
ATOM 1086 C CA . ALA A 1 142 ? -4.474 22.113 -12.771 1.00 81.62 142 ALA A CA 1
ATOM 1087 C C . ALA A 1 142 ? -3.114 21.831 -13.437 1.00 81.62 142 ALA A C 1
ATOM 1089 O O . ALA A 1 142 ? -2.438 22.756 -13.876 1.00 81.62 142 ALA A O 1
ATOM 1090 N N . GLY A 1 143 ? -2.751 20.554 -13.604 1.00 77.88 143 GLY A N 1
ATOM 1091 C CA . GLY A 1 143 ? -1.538 20.163 -14.326 1.00 77.88 143 GLY A CA 1
ATOM 1092 C C . GLY A 1 143 ? -1.540 20.544 -15.813 1.00 77.88 143 GLY A C 1
ATOM 1093 O O . GLY A 1 143 ? -0.511 20.981 -16.321 1.00 77.88 143 GLY A O 1
ATOM 1094 N N . ILE A 1 144 ? -2.678 20.403 -16.505 1.00 81.62 144 ILE A N 1
ATOM 1095 C CA . ILE A 1 144 ? -2.834 20.758 -17.929 1.00 81.62 144 ILE A CA 1
ATOM 1096 C C . ILE A 1 144 ? -2.758 22.273 -18.138 1.00 81.62 144 ILE A C 1
ATOM 1098 O O . ILE A 1 144 ? -2.087 22.726 -19.063 1.00 81.62 144 ILE A O 1
ATOM 1102 N N . HIS A 1 145 ? -3.448 23.049 -17.299 1.00 80.62 145 HIS A N 1
ATOM 1103 C CA . HIS A 1 145 ? -3.523 24.510 -17.439 1.00 80.62 145 HIS A CA 1
ATOM 1104 C C . HIS A 1 145 ? -2.311 25.230 -16.839 1.00 80.62 145 HIS A C 1
ATOM 1106 O O . HIS A 1 145 ? -2.103 26.410 -17.098 1.00 80.62 145 HIS A O 1
ATOM 1112 N N . GLY A 1 146 ? -1.469 24.511 -16.097 1.00 69.81 146 GLY A N 1
ATOM 1113 C CA . GLY A 1 146 ? -0.191 25.003 -15.611 1.00 69.81 146 GLY A CA 1
ATOM 1114 C C . GLY A 1 146 ? -0.246 25.628 -14.212 1.00 69.81 146 GLY A C 1
ATOM 1115 O O . GLY A 1 146 ? -1.299 25.719 -13.578 1.00 69.81 146 GLY A O 1
ATOM 1116 N N . PRO A 1 147 ? 0.919 26.068 -13.707 1.00 68.31 147 PRO A N 1
ATOM 1117 C CA . PRO A 1 147 ? 1.131 26.398 -12.295 1.00 68.31 147 PRO A CA 1
ATOM 1118 C C . PRO A 1 147 ? 0.323 27.601 -11.785 1.00 68.31 147 PRO A C 1
ATOM 1120 O O . PRO A 1 147 ? 0.163 27.784 -10.579 1.00 68.31 147 PRO A O 1
ATOM 1123 N N . GLU A 1 148 ? -0.198 28.425 -12.693 1.00 72.69 148 GLU A N 1
ATOM 1124 C CA . GLU A 1 148 ? -1.050 29.576 -12.381 1.00 72.69 148 GLU A CA 1
ATOM 1125 C C . GLU A 1 148 ? -2.479 29.182 -11.953 1.00 72.69 148 GLU A C 1
ATOM 1127 O O . GLU A 1 148 ? -3.159 29.974 -11.302 1.00 72.69 148 GLU A O 1
ATOM 1132 N N . TYR A 1 149 ? -2.908 27.942 -12.229 1.00 65.94 149 TYR A N 1
ATOM 1133 C CA . TYR A 1 149 ? -4.246 27.422 -11.903 1.00 65.94 149 TYR A CA 1
ATOM 1134 C C . TYR A 1 149 ? -4.295 26.531 -10.644 1.00 65.94 149 TYR A C 1
ATOM 1136 O O . TYR A 1 149 ? -5.359 26.006 -10.305 1.00 65.94 149 TYR A O 1
ATOM 1144 N N . GLY A 1 150 ? -3.184 26.378 -9.912 1.00 62.69 150 GLY A N 1
ATOM 1145 C CA . GLY A 1 150 ? -3.116 25.628 -8.650 1.00 62.69 150 GLY A CA 1
ATOM 1146 C C . GLY A 1 150 ? -2.228 24.380 -8.699 1.00 62.69 150 GLY A C 1
ATOM 1147 O O . GLY A 1 150 ? -1.458 24.208 -9.632 1.00 62.69 150 GLY A O 1
ATOM 1148 N N . ILE A 1 151 ? -2.306 23.564 -7.630 1.00 60.38 151 ILE A N 1
ATOM 1149 C CA . ILE A 1 151 ? -1.442 22.415 -7.256 1.00 60.38 151 ILE A CA 1
ATOM 1150 C C . ILE A 1 151 ? -0.352 22.088 -8.286 1.00 60.38 151 ILE A C 1
ATOM 1152 O O . ILE A 1 151 ? -0.553 21.340 -9.240 1.00 60.38 151 ILE A O 1
ATOM 1156 N N . ASN A 1 152 ? 0.844 22.612 -8.023 1.00 61.31 152 ASN A N 1
ATOM 1157 C CA . ASN A 1 152 ? 2.031 22.295 -8.797 1.00 61.31 152 ASN A CA 1
ATOM 1158 C C . ASN A 1 152 ? 2.403 20.835 -8.534 1.00 61.31 152 ASN A C 1
ATOM 1160 O O . ASN A 1 152 ? 2.861 20.501 -7.438 1.00 61.31 152 ASN A O 1
ATOM 1164 N N . ALA A 1 153 ? 2.234 19.964 -9.529 1.00 60.97 153 ALA A N 1
ATOM 1165 C CA . ALA A 1 153 ? 2.897 18.666 -9.552 1.00 60.97 153 ALA A CA 1
ATOM 1166 C C . ALA A 1 153 ? 4.408 18.915 -9.676 1.00 60.97 153 ALA A C 1
ATOM 1168 O O . ALA A 1 153 ? 4.968 18.901 -10.771 1.00 60.97 153 ALA A O 1
ATOM 1169 N N . LEU A 1 154 ? 5.048 19.249 -8.549 1.00 65.12 154 LEU A N 1
ATOM 1170 C CA . LEU A 1 154 ? 6.469 19.565 -8.496 1.00 65.12 154 LEU A CA 1
ATOM 1171 C C . LEU A 1 154 ? 7.235 18.386 -9.086 1.00 65.12 154 LEU A C 1
ATOM 1173 O O . LEU A 1 154 ? 7.131 17.252 -8.611 1.00 65.12 154 LEU A O 1
ATOM 1177 N N . THR A 1 155 ? 8.028 18.658 -10.116 1.00 71.12 155 THR A N 1
ATOM 1178 C CA . THR A 1 155 ? 9.027 17.690 -10.561 1.00 71.12 155 THR A CA 1
ATOM 1179 C C . THR A 1 155 ? 10.023 17.446 -9.427 1.00 71.12 155 THR A C 1
ATOM 1181 O O . THR A 1 155 ? 10.179 18.273 -8.526 1.00 71.12 155 THR A O 1
ATOM 1184 N N . VAL A 1 156 ? 10.747 16.324 -9.470 1.00 69.44 156 VAL A N 1
ATOM 1185 C CA . VAL A 1 156 ? 11.739 15.987 -8.431 1.00 69.44 156 VAL A CA 1
ATOM 1186 C C . VAL A 1 156 ? 12.743 17.128 -8.202 1.00 69.44 156 VAL A C 1
ATOM 1188 O O . VAL A 1 156 ? 13.119 17.377 -7.060 1.00 69.44 156 VAL A O 1
ATOM 1191 N N . GLY A 1 157 ? 13.129 17.855 -9.258 1.00 74.94 157 GLY A N 1
ATOM 1192 C CA . GLY A 1 157 ? 14.041 19.002 -9.168 1.00 74.94 157 GLY A CA 1
ATOM 1193 C C . GLY A 1 157 ? 13.430 20.272 -8.563 1.00 74.94 157 GLY A C 1
ATOM 1194 O O . GLY A 1 157 ? 14.172 21.160 -8.160 1.00 74.94 157 GLY A O 1
ATOM 1195 N N . GLN A 1 158 ? 12.102 20.362 -8.476 1.00 78.56 158 GLN A N 1
ATOM 1196 C CA . GLN A 1 158 ? 11.371 21.500 -7.904 1.00 78.56 158 GLN A CA 1
ATOM 1197 C C . GLN A 1 158 ? 10.922 21.252 -6.458 1.00 78.56 158 GLN A C 1
ATOM 1199 O O . GLN A 1 158 ? 10.327 22.131 -5.835 1.00 78.56 158 GLN A O 1
ATOM 1204 N N . LEU A 1 159 ? 11.174 20.058 -5.913 1.00 77.88 159 LEU A N 1
ATOM 1205 C CA . LEU A 1 159 ? 10.853 19.762 -4.524 1.00 77.88 159 LEU A CA 1
ATOM 1206 C C . LEU A 1 159 ? 11.725 20.608 -3.580 1.00 77.88 159 LEU A C 1
ATOM 1208 O O . LEU A 1 159 ? 12.939 20.676 -3.772 1.00 77.88 159 LEU A O 1
ATOM 1212 N N . PRO A 1 160 ? 11.156 21.172 -2.497 1.00 80.69 160 PRO A N 1
ATOM 1213 C CA . PRO A 1 160 ? 11.917 21.962 -1.524 1.00 80.69 160 PRO A CA 1
ATOM 1214 C C . PRO A 1 160 ? 12.973 21.127 -0.780 1.00 80.69 160 PRO A C 1
ATOM 1216 O O . PRO A 1 160 ? 13.897 21.668 -0.182 1.00 80.69 160 PRO A O 1
ATOM 1219 N N . SER A 1 161 ? 12.835 19.798 -0.796 1.00 82.31 161 SER A N 1
ATOM 1220 C CA . SER A 1 161 ? 13.870 18.857 -0.375 1.00 82.31 161 SER A CA 1
ATOM 1221 C C . SER A 1 161 ? 13.605 17.461 -0.955 1.00 82.31 161 SER A C 1
ATOM 1223 O O . SER A 1 161 ? 12.449 17.119 -1.223 1.00 82.31 161 SER A O 1
ATOM 1225 N N . PRO A 1 162 ? 14.623 16.581 -1.044 1.00 77.81 162 PRO A N 1
ATOM 1226 C CA . PRO A 1 162 ? 14.416 15.173 -1.380 1.00 77.81 162 PRO A CA 1
ATOM 1227 C C . PRO A 1 162 ? 13.481 14.431 -0.418 1.00 77.81 162 PRO A C 1
ATOM 1229 O O . PRO A 1 162 ? 12.978 13.370 -0.773 1.00 77.81 162 PRO A O 1
ATOM 1232 N N . ALA A 1 163 ? 13.252 14.937 0.797 1.00 75.06 163 ALA A N 1
ATOM 1233 C CA . ALA A 1 163 ? 12.317 14.337 1.746 1.00 75.06 163 ALA A CA 1
ATOM 1234 C C . ALA A 1 163 ? 10.849 14.633 1.390 1.00 75.06 163 ALA A C 1
ATOM 1236 O O . ALA A 1 163 ? 9.972 13.835 1.715 1.00 75.06 163 ALA A O 1
ATOM 1237 N N . ALA A 1 164 ? 10.574 15.726 0.669 1.00 73.94 164 ALA A N 1
ATOM 1238 C CA . ALA A 1 164 ? 9.215 16.142 0.315 1.00 73.94 164 ALA A CA 1
ATOM 1239 C C . ALA A 1 164 ? 8.481 15.140 -0.596 1.00 73.94 164 ALA A C 1
ATOM 1241 O O . ALA A 1 164 ? 7.256 15.090 -0.573 1.00 73.94 164 ALA A O 1
ATOM 1242 N N . ARG A 1 165 ? 9.200 14.268 -1.324 1.00 70.88 165 ARG A N 1
ATOM 1243 C CA . ARG A 1 165 ? 8.597 13.152 -2.090 1.00 70.88 165 ARG A CA 1
ATOM 1244 C C . ARG A 1 165 ? 7.906 12.101 -1.214 1.00 70.88 165 ARG A C 1
ATOM 1246 O O . ARG A 1 165 ? 7.190 11.253 -1.728 1.00 70.88 165 ARG A O 1
ATOM 1253 N N . PHE A 1 166 ? 8.173 12.130 0.091 1.00 71.25 166 PHE A N 1
ATOM 1254 C CA . PHE A 1 166 ? 7.569 11.256 1.093 1.00 71.25 166 PHE A CA 1
ATOM 1255 C C . PHE A 1 166 ? 6.570 12.005 1.978 1.00 71.25 166 PHE A C 1
ATOM 1257 O O . PHE A 1 166 ? 6.213 11.513 3.049 1.00 71.25 166 PHE A O 1
ATOM 1264 N N . ALA A 1 167 ? 6.150 13.208 1.568 1.00 70.94 167 ALA A N 1
ATOM 1265 C CA . ALA A 1 167 ? 5.013 13.860 2.190 1.00 70.94 167 ALA A CA 1
ATOM 1266 C C . ALA A 1 167 ? 3.806 12.916 2.144 1.00 70.94 167 ALA A C 1
ATOM 1268 O O . ALA A 1 167 ? 3.637 12.133 1.207 1.00 70.94 167 ALA A O 1
ATOM 1269 N N . CYS A 1 168 ? 2.996 12.954 3.196 1.00 70.12 168 CYS A N 1
ATOM 1270 C CA . CYS A 1 168 ? 1.838 12.086 3.265 1.00 70.12 168 CYS A CA 1
ATOM 1271 C C . CYS A 1 168 ? 0.838 12.458 2.158 1.00 70.12 168 CYS A C 1
ATOM 1273 O O . CYS A 1 168 ? 0.626 13.636 1.861 1.00 70.12 168 CYS A O 1
ATOM 1275 N N . ASN A 1 169 ? 0.210 11.446 1.564 1.00 74.50 169 ASN A N 1
ATOM 1276 C CA . ASN A 1 169 ? -0.921 11.671 0.675 1.00 74.50 169 ASN A CA 1
ATOM 1277 C C . ASN A 1 169 ? -2.142 12.012 1.532 1.00 74.50 169 ASN A C 1
ATOM 1279 O O . ASN A 1 169 ? -2.432 11.236 2.450 1.00 74.50 169 ASN A O 1
ATOM 1283 N N . PRO A 1 170 ? -2.859 13.115 1.243 1.00 74.44 170 PRO A N 1
ATOM 1284 C CA . PRO A 1 170 ? -4.063 13.457 1.979 1.00 74.44 170 PRO A CA 1
ATOM 1285 C C . PRO A 1 170 ? -5.054 12.296 1.980 1.00 74.44 170 PRO A C 1
ATOM 1287 O O . PRO A 1 170 ? -5.182 11.589 0.971 1.00 74.44 170 PRO A O 1
ATOM 1290 N N . LEU A 1 171 ? -5.767 12.103 3.090 1.00 77.25 171 LEU A N 1
ATOM 1291 C CA . LEU A 1 171 ? -6.914 11.200 3.093 1.00 77.25 171 LEU A CA 1
ATOM 1292 C C . LEU A 1 171 ? -7.967 11.777 2.151 1.00 77.25 171 LEU A C 1
ATOM 1294 O O . LEU A 1 171 ? -8.344 12.938 2.280 1.00 77.25 171 LEU A O 1
ATOM 1298 N N . LEU A 1 172 ? -8.426 10.970 1.200 1.00 77.25 172 LEU A N 1
ATOM 1299 C CA . LEU A 1 172 ? -9.477 11.365 0.275 1.00 77.25 172 LEU A CA 1
ATOM 1300 C C . LEU A 1 172 ? -10.783 10.829 0.830 1.00 77.25 172 LEU A C 1
ATOM 1302 O O . LEU A 1 172 ? -11.160 9.701 0.525 1.00 77.25 172 LEU A O 1
ATOM 1306 N N . SER A 1 173 ? -11.443 11.627 1.661 1.00 66.12 173 SER A N 1
ATOM 1307 C CA . SER A 1 173 ? -12.745 11.275 2.210 1.00 66.12 173 SER A CA 1
ATOM 1308 C C . SER A 1 173 ? -13.839 11.834 1.303 1.00 66.12 173 SER A C 1
ATOM 1310 O O . SER A 1 173 ? -13.826 12.991 0.874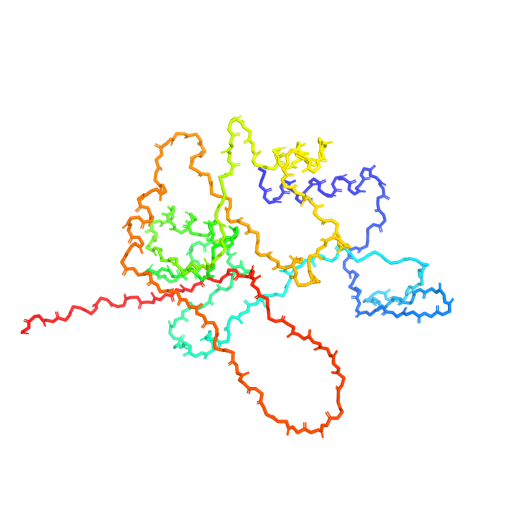 1.00 66.12 173 SER A O 1
ATOM 1312 N N . GLY A 1 174 ? -14.773 10.974 0.921 1.00 53.44 174 GLY A N 1
ATOM 1313 C CA . GLY A 1 174 ? -15.990 11.372 0.233 1.00 53.44 174 GLY A CA 1
ATOM 1314 C C . GLY A 1 174 ? -17.151 11.111 1.165 1.00 53.44 174 GLY A C 1
ATOM 1315 O O . GLY A 1 174 ? -17.377 9.967 1.536 1.00 53.44 174 GLY A O 1
ATOM 1316 N N . THR A 1 175 ? -17.889 12.153 1.529 1.00 44.22 175 THR A N 1
ATOM 1317 C CA . THR A 1 175 ? -19.256 11.969 2.005 1.00 44.22 175 THR A CA 1
ATOM 1318 C C . THR A 1 175 ? -20.047 11.368 0.852 1.00 44.22 175 THR A C 1
ATOM 1320 O O . THR A 1 175 ? -20.279 12.028 -0.162 1.00 44.22 175 THR A O 1
ATOM 1323 N N . ASP A 1 176 ? -20.389 10.097 1.035 1.00 37.56 176 ASP A N 1
ATOM 1324 C CA . ASP A 1 176 ? -21.429 9.362 0.334 1.00 37.56 176 ASP A CA 1
ATOM 1325 C C . ASP A 1 176 ? -21.104 8.991 -1.119 1.00 37.56 176 ASP A C 1
ATOM 1327 O O . ASP A 1 176 ? -20.977 9.821 -2.028 1.00 37.56 176 ASP A O 1
ATOM 1331 N N . GLY A 1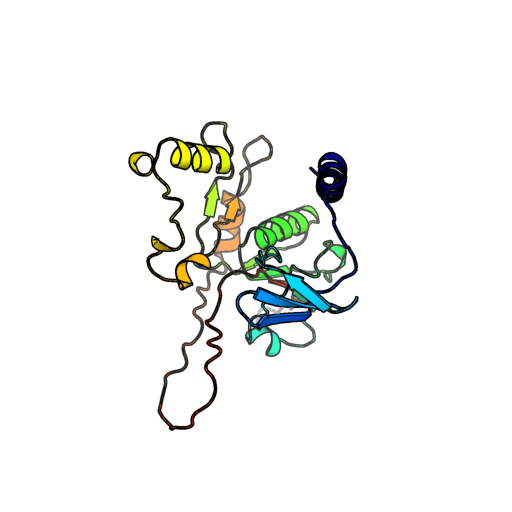 177 ? -21.095 7.686 -1.387 1.00 42.31 177 GLY A N 1
ATOM 1332 C CA . GLY A 1 177 ? -21.509 7.196 -2.695 1.00 42.31 177 GLY A CA 1
ATOM 1333 C C . GLY A 1 177 ? -22.968 7.595 -2.923 1.00 42.31 177 GLY A C 1
ATOM 1334 O O . GLY A 1 177 ? -23.841 6.774 -2.720 1.00 42.31 177 GLY A O 1
ATOM 1335 N N . ALA A 1 178 ? -23.209 8.853 -3.304 1.00 30.47 178 ALA A N 1
ATOM 1336 C CA . ALA A 1 178 ? -24.516 9.504 -3.354 1.00 30.47 178 ALA A CA 1
ATOM 1337 C C . ALA A 1 178 ? -25.275 9.520 -2.003 1.00 30.47 178 ALA A C 1
ATOM 1339 O O . ALA A 1 178 ? -25.664 8.491 -1.468 1.00 30.47 178 ALA A O 1
ATOM 1340 N N . THR A 1 179 ? -25.622 10.727 -1.547 1.00 25.23 179 THR A N 1
ATOM 1341 C CA . THR A 1 179 ? -26.554 11.077 -0.446 1.00 25.23 179 THR A CA 1
ATOM 1342 C C . THR A 1 179 ? -25.951 11.308 0.944 1.00 25.23 179 THR A C 1
ATOM 1344 O O . THR A 1 179 ? -25.707 10.384 1.707 1.00 25.23 179 THR A O 1
ATOM 1347 N N . THR A 1 180 ? -25.847 12.599 1.266 1.00 31.27 180 THR A N 1
ATOM 1348 C CA . THR A 1 180 ? -25.485 13.264 2.525 1.00 31.27 180 THR A CA 1
ATOM 1349 C C . THR A 1 180 ? -25.839 12.486 3.795 1.00 31.27 180 THR A C 1
ATOM 1351 O O . THR A 1 180 ? -26.985 12.567 4.233 1.00 31.27 180 THR A O 1
ATOM 1354 N N . SER A 1 181 ? -24.879 11.812 4.449 1.00 25.55 181 SER A N 1
ATOM 1355 C CA . SER A 1 181 ? -24.793 11.744 5.927 1.00 25.55 181 SER A CA 1
ATOM 1356 C C . SER A 1 181 ? -23.573 10.960 6.458 1.00 25.55 181 SER A C 1
ATOM 1358 O O . SER A 1 181 ? -23.336 9.814 6.101 1.00 25.55 181 SER A O 1
ATOM 1360 N N . THR A 1 182 ? -22.925 11.530 7.492 1.00 29.39 182 THR A N 1
ATOM 1361 C CA . THR A 1 182 ? -22.131 10.842 8.551 1.00 29.39 182 THR A CA 1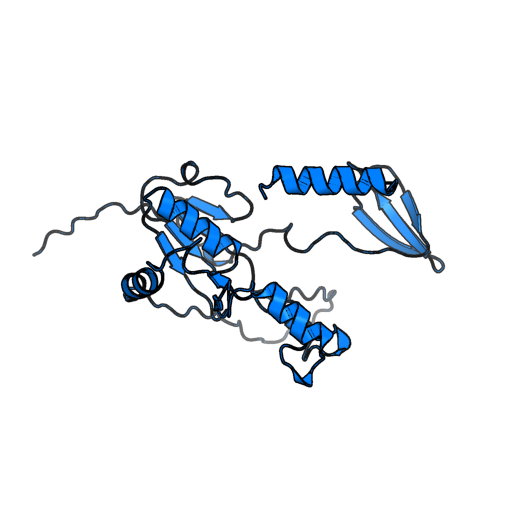
ATOM 1362 C C . THR A 1 182 ? -20.587 10.867 8.509 1.00 29.39 182 THR A C 1
ATOM 1364 O O . THR A 1 182 ? -19.953 9.908 8.927 1.00 29.39 182 THR A O 1
ATOM 1367 N N . SER A 1 183 ? -19.935 11.986 8.168 1.00 32.41 183 SER A N 1
ATOM 1368 C CA . SER A 1 183 ? -18.524 12.217 8.586 1.00 32.41 183 SER A CA 1
ATOM 1369 C C . SER A 1 183 ? -18.368 13.305 9.657 1.00 32.41 183 SER A C 1
ATOM 1371 O O . SER A 1 183 ? -17.514 13.193 10.536 1.00 32.41 183 SER A O 1
ATOM 1373 N N . ALA A 1 184 ? -19.279 14.284 9.703 1.00 30.94 184 ALA A N 1
ATOM 1374 C CA . ALA A 1 184 ? -19.349 15.246 10.807 1.00 30.94 184 ALA A CA 1
ATOM 1375 C C . ALA A 1 184 ? -19.640 14.568 12.167 1.00 30.94 184 ALA A C 1
ATOM 1377 O O . ALA A 1 184 ? -19.212 15.059 13.208 1.00 30.94 184 ALA A O 1
ATOM 1378 N N . ASN A 1 185 ? -20.308 13.407 12.166 1.00 29.69 185 ASN A N 1
ATOM 1379 C CA . ASN A 1 185 ? -20.660 12.686 13.393 1.00 29.69 185 ASN A CA 1
ATOM 1380 C C . ASN A 1 185 ? -19.518 11.802 13.933 1.00 29.69 185 ASN A C 1
ATOM 1382 O O . ASN A 1 185 ? -19.416 11.593 15.141 1.00 29.69 185 ASN A O 1
ATOM 1386 N N . SER A 1 186 ? -18.624 11.326 13.062 1.00 34.28 186 SER A N 1
ATOM 1387 C CA . SER A 1 186 ? -17.455 10.525 13.455 1.00 34.28 186 SER A CA 1
ATOM 1388 C C . SER A 1 186 ? -16.375 11.402 14.091 1.00 34.28 186 SER A C 1
ATOM 1390 O O . SER A 1 186 ? -15.784 11.011 15.093 1.00 34.28 186 SER A O 1
ATOM 1392 N N . ALA A 1 187 ? -16.197 12.634 13.599 1.00 31.55 187 ALA A N 1
ATOM 1393 C CA . ALA A 1 187 ? -15.362 13.643 14.253 1.00 31.55 187 ALA A CA 1
ATOM 1394 C C . ALA A 1 187 ? -15.962 14.110 15.598 1.00 31.55 187 ALA A C 1
ATOM 1396 O O . ALA A 1 187 ? -15.230 14.265 16.577 1.00 31.55 187 ALA A O 1
ATOM 1397 N N . ALA A 1 188 ? -17.292 14.251 15.689 1.00 28.31 188 ALA A N 1
ATOM 1398 C CA . ALA A 1 188 ? -17.979 14.609 16.936 1.00 28.31 188 ALA A CA 1
ATOM 1399 C C . ALA A 1 188 ? -17.910 13.502 18.011 1.00 28.31 188 ALA A C 1
ATOM 1401 O O . ALA A 1 188 ? -17.803 13.811 19.195 1.00 28.31 188 ALA A O 1
ATOM 1402 N N . LYS A 1 189 ? -17.900 12.215 17.628 1.00 27.80 189 LYS A N 1
ATOM 1403 C CA . LYS A 1 189 ? -17.676 11.094 18.566 1.00 27.80 189 LYS A CA 1
ATOM 1404 C C . LYS A 1 189 ? -16.196 10.832 18.878 1.00 27.80 189 LYS A C 1
ATOM 1406 O O . LYS A 1 189 ? -15.886 10.459 20.003 1.00 27.80 189 LYS A O 1
ATOM 1411 N N . ALA A 1 190 ? -15.277 11.090 17.943 1.00 30.31 190 ALA A N 1
ATOM 1412 C CA . ALA A 1 190 ? -13.827 11.016 18.180 1.00 30.31 190 ALA A CA 1
ATOM 1413 C C . ALA A 1 190 ? -13.283 12.180 19.036 1.00 30.31 190 ALA A C 1
ATOM 1415 O O . ALA A 1 190 ? -12.126 12.162 19.458 1.00 30.31 190 ALA A O 1
ATOM 1416 N N . SER A 1 191 ? -14.125 13.174 19.338 1.00 26.39 191 SER A N 1
ATOM 1417 C CA . SER A 1 191 ? -13.787 14.343 20.158 1.00 26.39 191 SER A CA 1
ATOM 1418 C C . SER A 1 191 ? -13.415 14.006 21.612 1.00 26.39 191 SER A C 1
ATOM 1420 O O . SER A 1 191 ? -12.936 14.884 22.322 1.00 26.39 191 SER A O 1
ATOM 1422 N N . SER A 1 192 ? -13.598 12.763 22.078 1.00 27.55 192 SER A N 1
ATOM 1423 C CA . SER A 1 192 ? -13.213 12.365 23.440 1.00 27.55 192 SER A CA 1
ATOM 1424 C C . SER A 1 192 ? -11.762 11.893 23.589 1.00 27.55 192 SER A C 1
ATOM 1426 O O . SER A 1 192 ? -11.321 11.691 24.717 1.00 27.55 192 SER A O 1
ATOM 1428 N N . CYS A 1 193 ? -10.991 11.732 22.506 1.00 32.84 193 CYS A N 1
ATOM 1429 C CA . CYS A 1 193 ? -9.604 11.251 22.584 1.00 32.84 193 CYS A CA 1
ATOM 1430 C C . CYS A 1 193 ? -8.688 11.925 21.549 1.00 32.84 193 CYS A C 1
ATOM 1432 O O . CYS A 1 193 ? -8.099 11.279 20.685 1.00 32.84 193 CYS A O 1
ATOM 1434 N N . THR A 1 194 ? -8.524 13.246 21.642 1.00 27.95 194 THR A N 1
ATOM 1435 C CA . THR A 1 194 ? -7.484 13.962 20.889 1.00 27.95 194 THR A CA 1
ATOM 1436 C C . THR A 1 194 ? -6.150 13.895 21.634 1.00 27.95 194 THR A C 1
ATOM 1438 O O . THR A 1 194 ? -5.931 14.629 22.596 1.00 27.95 194 THR A O 1
ATOM 1441 N N . GLY A 1 195 ? -5.241 13.034 21.178 1.00 28.73 195 GLY A N 1
ATOM 1442 C CA . GLY A 1 195 ? -3.832 13.051 21.571 1.00 28.73 195 GLY A CA 1
ATOM 1443 C C . GLY A 1 195 ? -2.953 13.325 20.355 1.00 28.73 195 GLY A C 1
ATOM 1444 O O . GLY A 1 195 ? -2.858 12.488 19.462 1.00 28.73 195 GLY A O 1
ATOM 1445 N N . THR A 1 196 ? -2.297 14.483 20.299 1.00 28.48 196 THR A N 1
ATOM 1446 C CA . THR A 1 196 ? -1.253 14.754 19.301 1.00 28.48 196 THR A CA 1
ATOM 1447 C C . THR A 1 196 ? 0.037 14.055 19.719 1.00 28.48 196 THR A C 1
ATOM 1449 O O . THR A 1 196 ? 0.668 14.423 20.706 1.00 28.48 196 THR A O 1
ATOM 1452 N N . TRP A 1 197 ? 0.454 13.040 18.961 1.00 37.22 197 TRP A N 1
ATOM 1453 C CA . TRP A 1 197 ? 1.672 12.289 19.267 1.00 37.22 197 TRP A CA 1
ATOM 1454 C C . TRP A 1 197 ? 2.852 12.744 18.407 1.00 37.22 197 TRP A C 1
ATOM 1456 O O . TRP A 1 197 ? 2.888 12.533 17.194 1.00 37.22 197 TRP A O 1
ATOM 1466 N N . LYS A 1 198 ? 3.847 13.363 19.055 1.00 25.38 198 LYS A N 1
ATOM 1467 C CA . LYS A 1 198 ? 5.162 13.655 18.467 1.00 25.38 198 LYS A CA 1
ATOM 1468 C C . LYS A 1 198 ? 6.127 12.514 18.787 1.00 25.38 198 LYS A C 1
ATOM 1470 O O . LYS A 1 198 ? 6.220 12.086 19.933 1.00 25.38 198 LYS A O 1
ATOM 1475 N N . GLN A 1 199 ? 6.878 12.046 17.790 1.00 28.86 199 GLN A N 1
ATOM 1476 C CA . GLN A 1 199 ? 8.021 11.162 18.038 1.00 28.86 199 GLN A CA 1
ATOM 1477 C C . GLN A 1 199 ? 9.080 11.915 18.868 1.00 28.86 199 GLN A C 1
ATOM 1479 O O . GLN A 1 199 ? 9.398 13.053 18.513 1.00 28.86 199 GLN A O 1
ATOM 1484 N N . PRO A 1 200 ? 9.657 11.323 19.931 1.00 25.81 200 PRO A N 1
ATOM 1485 C CA . PRO A 1 200 ? 10.791 11.932 20.610 1.00 25.81 200 PRO A CA 1
ATOM 1486 C C . PRO A 1 200 ? 12.018 11.903 19.691 1.00 25.81 200 PRO A C 1
ATOM 1488 O O . PRO A 1 200 ? 12.492 10.841 19.292 1.00 25.81 200 PRO A O 1
ATOM 1491 N N . THR A 1 201 ? 12.533 13.081 19.344 1.00 27.38 201 THR A N 1
ATOM 1492 C CA . THR A 1 201 ? 13.837 13.242 18.695 1.00 27.38 201 THR A CA 1
ATOM 1493 C C . THR A 1 201 ? 14.932 13.016 19.733 1.00 27.38 201 THR A C 1
ATOM 1495 O O . THR A 1 201 ? 15.082 13.820 20.652 1.00 27.38 201 THR A O 1
ATOM 1498 N N . THR A 1 202 ? 15.702 11.938 19.610 1.00 30.78 202 THR A N 1
ATOM 1499 C CA . THR A 1 202 ? 16.892 11.716 20.441 1.00 30.78 202 THR A CA 1
ATOM 1500 C C . THR A 1 202 ? 17.999 12.696 20.044 1.00 30.78 202 THR A C 1
ATOM 1502 O O . THR A 1 202 ? 18.391 12.755 18.879 1.00 30.78 202 THR A O 1
ATOM 1505 N N . ALA A 1 203 ? 18.477 13.475 21.016 1.00 27.77 203 ALA A N 1
ATOM 1506 C CA . ALA A 1 203 ? 19.557 14.447 20.877 1.00 27.77 203 ALA A CA 1
ATOM 1507 C C . ALA A 1 203 ? 20.934 13.772 20.706 1.00 27.77 203 ALA A C 1
ATOM 1509 O O . ALA A 1 203 ? 21.220 12.748 21.320 1.00 27.77 203 ALA A O 1
ATOM 1510 N N . ASN A 1 204 ? 21.784 14.379 19.873 1.00 28.52 204 ASN A N 1
ATOM 1511 C CA . ASN A 1 204 ? 23.155 13.960 19.570 1.00 28.52 204 ASN A CA 1
ATOM 1512 C C . ASN A 1 204 ? 24.143 14.255 20.713 1.00 28.52 204 ASN A C 1
ATOM 1514 O O . ASN A 1 204 ? 24.107 15.330 21.313 1.00 28.52 204 ASN A O 1
ATOM 1518 N N . SER A 1 205 ? 25.137 13.380 20.892 1.00 23.05 205 SER A N 1
ATOM 1519 C CA . SER A 1 205 ? 26.483 13.753 21.359 1.00 23.05 205 SER A CA 1
ATOM 1520 C C . SER A 1 205 ? 27.552 12.810 20.783 1.00 23.05 205 SER A C 1
ATOM 1522 O O . SER A 1 205 ? 27.229 11.668 20.458 1.00 23.05 205 SER A O 1
ATOM 1524 N N . PRO A 1 206 ? 28.791 13.292 20.548 1.00 29.31 206 PRO A N 1
ATOM 1525 C CA . PRO A 1 206 ? 29.614 12.823 19.440 1.00 29.31 206 PRO A CA 1
ATOM 1526 C C . PRO A 1 206 ? 30.659 11.788 19.867 1.00 29.31 206 PRO A C 1
ATOM 1528 O O . PRO A 1 206 ? 31.432 12.015 20.794 1.00 29.31 206 PRO A O 1
ATOM 1531 N N . SER A 1 207 ? 30.781 10.697 19.112 1.00 23.50 207 SER A N 1
ATOM 1532 C CA . SER A 1 207 ? 32.024 9.929 19.053 1.00 23.50 207 SER A CA 1
ATOM 1533 C C . SER A 1 207 ? 32.277 9.435 17.629 1.00 23.50 207 SER A C 1
ATOM 1535 O O . SER A 1 207 ? 31.383 9.048 16.876 1.00 23.50 207 SER A O 1
ATOM 1537 N N . ARG A 1 208 ? 33.531 9.598 17.221 1.00 24.70 208 ARG A N 1
ATOM 1538 C CA . ARG A 1 208 ? 34.030 9.515 15.853 1.00 24.70 208 ARG A CA 1
ATOM 1539 C C . ARG A 1 208 ? 34.330 8.050 15.531 1.00 24.70 208 ARG A C 1
ATOM 1541 O O . ARG A 1 208 ? 35.319 7.529 16.028 1.00 24.70 208 ARG A O 1
ATOM 1548 N N . THR A 1 209 ? 33.529 7.418 14.675 1.00 22.83 209 THR A N 1
ATOM 1549 C CA . THR A 1 209 ? 33.923 6.162 14.014 1.00 22.83 209 THR A CA 1
ATOM 1550 C C . THR A 1 209 ? 33.304 6.096 12.623 1.00 22.83 209 THR A C 1
ATOM 1552 O O . THR A 1 209 ? 32.096 6.234 12.448 1.00 22.83 209 THR A O 1
ATOM 1555 N N . THR A 1 210 ? 34.159 5.939 11.620 1.00 28.02 210 THR A N 1
ATOM 1556 C CA . THR A 1 210 ? 33.831 5.767 10.203 1.00 28.02 210 THR A CA 1
ATOM 1557 C C . THR A 1 210 ? 33.003 4.503 9.978 1.00 28.02 210 THR A C 1
ATOM 1559 O O . THR A 1 210 ? 33.499 3.404 10.206 1.00 28.02 210 THR A O 1
ATOM 1562 N N . SER A 1 211 ? 31.768 4.640 9.489 1.00 22.70 211 SER A N 1
ATOM 1563 C CA . SER A 1 211 ? 31.024 3.550 8.847 1.00 22.70 211 SER A CA 1
ATOM 1564 C C . SER A 1 211 ? 29.984 4.110 7.868 1.00 22.70 211 SER A C 1
ATOM 1566 O O . SER A 1 211 ? 29.534 5.249 7.995 1.00 22.70 211 SER A O 1
ATOM 1568 N N . HIS A 1 212 ? 29.705 3.334 6.821 1.00 24.42 212 HIS A N 1
ATOM 1569 C CA . HIS A 1 212 ? 28.922 3.697 5.643 1.00 24.42 212 HIS A CA 1
ATOM 1570 C C . HIS A 1 212 ? 27.536 4.273 5.961 1.00 24.42 212 HIS A C 1
ATOM 1572 O O . HIS A 1 212 ? 26.730 3.677 6.668 1.00 24.42 212 HIS A O 1
ATOM 1578 N N . ASN A 1 213 ? 27.249 5.434 5.372 1.00 21.03 213 ASN A N 1
ATOM 1579 C CA . ASN A 1 213 ? 26.019 6.179 5.595 1.00 21.03 213 ASN A CA 1
ATOM 1580 C C . ASN A 1 213 ? 24.923 5.726 4.616 1.00 21.03 213 ASN A C 1
ATOM 1582 O O . ASN A 1 213 ? 24.690 6.360 3.588 1.00 21.03 213 ASN A O 1
ATOM 1586 N N . ALA A 1 214 ? 24.236 4.629 4.936 1.00 23.52 214 ALA A N 1
ATOM 1587 C CA . ALA A 1 214 ? 22.881 4.402 4.443 1.00 23.52 214 ALA A CA 1
ATOM 1588 C C . ALA A 1 214 ? 21.922 5.150 5.381 1.00 23.52 214 ALA A C 1
ATOM 1590 O O . ALA A 1 214 ? 21.478 4.624 6.400 1.00 23.52 214 ALA A O 1
ATOM 1591 N N . SER A 1 215 ? 21.649 6.417 5.070 1.00 22.83 215 SER A N 1
ATOM 1592 C CA . SER A 1 215 ? 20.749 7.257 5.863 1.00 22.83 215 SER A CA 1
ATOM 1593 C C . SER A 1 215 ? 19.298 6.769 5.738 1.00 22.83 215 SER A C 1
ATOM 1595 O O . SER A 1 215 ? 18.551 7.144 4.836 1.00 22.83 215 SER A O 1
ATOM 1597 N N . GLN A 1 216 ? 18.867 5.916 6.670 1.00 27.98 216 GLN A N 1
ATOM 1598 C CA . GLN A 1 216 ? 17.449 5.629 6.892 1.00 27.98 216 GLN A CA 1
ATOM 1599 C C . GLN A 1 216 ? 16.804 6.824 7.613 1.00 27.98 216 GLN A C 1
ATOM 1601 O O . GLN A 1 216 ? 16.756 6.890 8.837 1.00 27.98 216 GLN A O 1
ATOM 1606 N N . GLN A 1 217 ? 16.322 7.801 6.841 1.00 26.28 217 GLN A N 1
ATOM 1607 C CA . GLN A 1 217 ? 15.487 8.896 7.347 1.00 26.28 217 GLN A CA 1
ATOM 1608 C C . GLN A 1 217 ? 14.050 8.418 7.637 1.00 26.28 217 GLN A C 1
ATOM 1610 O O . GLN A 1 217 ? 13.454 7.642 6.883 1.00 26.28 217 GLN A O 1
ATOM 1615 N N . SER A 1 218 ? 13.494 8.885 8.755 1.00 27.56 218 SER A N 1
ATOM 1616 C CA . SER A 1 218 ? 12.185 8.521 9.304 1.00 27.56 218 SER A CA 1
ATOM 1617 C C . SER A 1 218 ? 11.009 8.963 8.409 1.00 27.56 218 SER A C 1
ATOM 1619 O O . SER A 1 218 ? 10.849 10.132 8.084 1.00 27.56 218 SER A O 1
ATOM 1621 N N . ARG A 1 219 ? 10.163 7.998 8.009 1.00 44.38 219 ARG A N 1
ATOM 1622 C CA . ARG A 1 219 ? 9.018 8.174 7.076 1.00 44.38 219 ARG A CA 1
ATOM 1623 C C . ARG A 1 219 ? 7.633 8.319 7.752 1.00 44.38 219 ARG A C 1
ATOM 1625 O O . ARG A 1 219 ? 7.321 7.488 8.599 1.00 44.38 219 ARG A O 1
ATOM 1632 N N . PRO A 1 220 ? 6.731 9.221 7.354 1.00 34.84 220 PRO A N 1
ATOM 1633 C CA . PRO A 1 220 ? 5.290 9.086 7.611 1.00 34.84 220 PRO A CA 1
ATOM 1634 C C . PRO A 1 220 ? 4.622 8.323 6.446 1.00 34.84 220 PRO A C 1
ATOM 1636 O O . PRO A 1 220 ? 4.916 8.639 5.300 1.00 34.84 220 PRO A O 1
ATOM 1639 N N . GLY A 1 221 ? 3.745 7.332 6.683 1.00 34.28 221 GLY A N 1
ATOM 1640 C CA . GLY A 1 221 ? 2.928 6.797 5.571 1.00 34.28 221 GLY A CA 1
ATOM 1641 C C . GLY A 1 221 ? 2.342 5.383 5.644 1.00 34.28 221 GLY A C 1
ATOM 1642 O O . GLY A 1 221 ? 1.580 5.039 4.748 1.00 34.28 221 GLY A O 1
ATOM 1643 N N . SER A 1 222 ? 2.630 4.558 6.652 1.00 38.84 222 SER A N 1
ATOM 1644 C CA . SER A 1 222 ? 1.910 3.288 6.838 1.00 38.84 222 SER A CA 1
ATOM 1645 C C . SER A 1 222 ? 0.828 3.452 7.899 1.00 38.84 222 SER A C 1
ATOM 1647 O O . SER A 1 222 ? 1.106 3.889 9.015 1.00 38.84 222 SER A O 1
ATOM 1649 N N . ALA A 1 223 ? -0.411 3.108 7.550 1.00 40.31 223 ALA A N 1
ATOM 1650 C CA . ALA A 1 223 ? -1.445 2.875 8.547 1.00 40.31 223 ALA A CA 1
ATOM 1651 C C . ALA A 1 223 ? -1.273 1.452 9.109 1.00 40.31 223 ALA A C 1
ATOM 1653 O O . ALA A 1 223 ? -0.915 0.523 8.380 1.00 40.31 223 ALA A O 1
ATOM 1654 N N . SER A 1 224 ? -1.473 1.277 10.409 1.00 40.47 224 SER A N 1
ATOM 1655 C CA . SER A 1 224 ? -1.462 -0.019 11.099 1.00 40.47 224 SER A CA 1
ATOM 1656 C C . SER A 1 224 ? -2.746 -0.140 11.917 1.00 40.47 224 SER A C 1
ATOM 1658 O O . SER A 1 224 ? -3.147 0.837 12.538 1.00 40.47 224 SER A O 1
ATOM 1660 N N . ALA A 1 225 ? -3.400 -1.302 11.920 1.00 37.81 225 ALA A N 1
ATOM 1661 C CA . ALA A 1 225 ? -4.666 -1.529 12.622 1.00 37.81 225 ALA A CA 1
ATOM 1662 C C . ALA A 1 225 ? -4.443 -2.421 13.853 1.00 37.81 225 ALA A C 1
ATOM 1664 O O . ALA A 1 225 ? -3.861 -3.500 13.775 1.00 37.81 225 ALA A O 1
ATOM 1665 N N . TRP A 1 226 ? -4.795 -1.935 15.033 1.00 41.53 226 TRP A N 1
ATOM 1666 C CA . TRP A 1 226 ? -4.474 -2.565 16.312 1.00 41.53 226 TRP A CA 1
ATOM 1667 C C . TRP A 1 226 ? -5.789 -2.892 17.023 1.00 41.53 226 TRP A C 1
ATOM 1669 O O . TRP A 1 226 ? -6.651 -2.032 17.145 1.00 41.53 226 TRP A O 1
ATOM 1679 N N . ALA A 1 227 ? -5.976 -4.120 17.498 1.00 34.69 227 ALA A N 1
ATOM 1680 C CA . ALA A 1 227 ? -7.186 -4.517 18.217 1.00 34.69 227 ALA A CA 1
ATOM 1681 C C . ALA A 1 227 ? -6.895 -4.595 19.716 1.00 34.69 227 ALA A C 1
ATOM 1683 O O . ALA A 1 227 ? -6.037 -5.368 20.153 1.00 34.69 227 ALA A O 1
ATOM 1684 N N . VAL A 1 228 ? -7.611 -3.797 20.510 1.00 29.88 228 VAL A N 1
ATOM 1685 C CA . VAL A 1 228 ? -7.481 -3.798 21.970 1.00 29.88 228 VAL A CA 1
ATOM 1686 C C . VAL A 1 228 ? -8.695 -4.508 22.547 1.00 29.88 228 VAL A C 1
ATOM 1688 O O . VAL A 1 228 ? -9.831 -4.093 22.348 1.00 29.88 228 VAL A O 1
ATOM 1691 N N . ARG A 1 229 ? -8.453 -5.579 23.305 1.00 26.94 229 ARG A N 1
ATOM 1692 C CA . ARG A 1 229 ? -9.504 -6.256 24.063 1.00 26.94 229 ARG A CA 1
ATOM 1693 C C . ARG A 1 229 ? -9.982 -5.322 25.176 1.00 26.94 229 ARG A C 1
ATOM 1695 O O . ARG A 1 229 ? -9.295 -5.178 26.186 1.00 26.94 229 ARG A O 1
ATOM 1702 N N . SER A 1 230 ? -11.143 -4.698 25.015 1.00 29.53 230 SER A N 1
ATOM 1703 C CA . SER A 1 230 ? -11.835 -4.047 26.124 1.00 29.53 230 SER A CA 1
ATOM 1704 C C . SER A 1 230 ? -12.503 -5.135 26.967 1.00 29.53 230 SER A C 1
ATOM 1706 O O . SER A 1 230 ? -13.554 -5.670 26.631 1.00 29.53 230 SER A O 1
ATOM 1708 N N . THR A 1 231 ? -11.879 -5.528 28.077 1.00 23.72 231 THR A N 1
ATOM 1709 C CA . THR A 1 231 ? -12.656 -6.145 29.158 1.00 23.72 231 THR A CA 1
ATOM 1710 C C . THR A 1 231 ? -13.516 -5.048 29.781 1.00 23.72 231 THR A C 1
ATOM 1712 O O . THR A 1 231 ? -12.955 -4.018 30.162 1.00 23.72 231 THR A O 1
ATOM 1715 N N . PRO A 1 232 ? -14.844 -5.219 29.898 1.00 26.30 232 PRO A N 1
ATOM 1716 C CA . PRO A 1 232 ? -15.670 -4.273 30.627 1.00 26.30 232 PRO A CA 1
ATOM 1717 C C . PRO A 1 232 ? -15.322 -4.396 32.111 1.00 26.30 232 PRO A C 1
ATOM 1719 O O . PRO A 1 232 ? -15.834 -5.259 32.819 1.00 26.30 232 PRO A O 1
ATOM 1722 N N . THR A 1 233 ? -14.404 -3.560 32.588 1.00 28.19 233 THR A N 1
ATOM 1723 C CA . THR A 1 233 ? -14.187 -3.399 34.022 1.00 28.19 233 THR A CA 1
ATOM 1724 C C . THR A 1 233 ? -15.285 -2.474 34.525 1.00 28.19 233 THR A C 1
ATOM 1726 O O . THR A 1 233 ? -15.146 -1.253 34.501 1.00 28.19 233 THR A O 1
ATOM 1729 N N . SER A 1 234 ? -16.409 -3.048 34.950 1.00 29.25 234 SER A N 1
ATOM 1730 C CA . SER A 1 234 ? -17.330 -2.354 35.845 1.00 29.25 234 SER A CA 1
ATOM 1731 C C . SER A 1 234 ? -16.582 -2.097 37.155 1.00 29.25 234 SER A C 1
ATOM 1733 O O . SER A 1 234 ? -16.463 -2.993 37.990 1.00 29.25 234 SER A O 1
ATOM 1735 N N . LEU A 1 235 ? -16.011 -0.904 37.309 1.00 27.45 235 LEU A N 1
ATOM 1736 C CA . LEU A 1 235 ? -15.567 -0.429 38.614 1.00 27.45 235 LEU A CA 1
ATOM 1737 C C . LEU A 1 235 ? -16.826 -0.095 39.431 1.00 27.45 235 LEU A C 1
ATOM 1739 O O . LEU A 1 235 ? -17.658 0.674 38.940 1.00 27.45 235 LEU A O 1
ATOM 1743 N N . PRO A 1 236 ? -17.016 -0.680 40.626 1.00 26.08 236 PRO A N 1
ATOM 1744 C CA . PRO A 1 236 ? -18.080 -0.251 41.517 1.00 26.08 236 PRO A CA 1
ATOM 1745 C C . PRO A 1 236 ? -17.812 1.191 41.957 1.00 26.08 236 PRO A C 1
ATOM 1747 O O . PRO A 1 236 ? -16.682 1.558 42.274 1.00 26.08 236 PRO A O 1
ATOM 1750 N N . LEU A 1 237 ? -18.866 2.003 41.925 1.00 31.02 237 LEU A N 1
ATOM 1751 C CA . LEU A 1 237 ? -18.899 3.307 42.573 1.00 31.02 237 LEU A CA 1
ATOM 1752 C C . LEU A 1 237 ? -18.905 3.074 44.089 1.00 31.02 237 LEU A C 1
ATOM 1754 O O . LEU A 1 237 ? -19.882 2.535 44.608 1.00 31.02 237 LEU A O 1
ATOM 1758 N N . GLU A 1 238 ? -17.839 3.491 44.764 1.00 31.62 238 GLU A N 1
ATOM 1759 C CA . GLU A 1 238 ? -17.860 3.922 46.167 1.00 31.62 238 GLU A CA 1
ATOM 1760 C C . GLU A 1 238 ? -17.328 5.354 46.252 1.00 31.62 238 GLU A C 1
ATOM 1762 O O . GLU A 1 238 ? -16.337 5.659 45.544 1.00 31.62 238 GLU A O 1
#

Sequence (238 aa):
MARDDVVDYFRDYATRIDAPVRTGTDVTWISTSDGSFSVETSDGGWRARNVVLATGAYQIPKIPALSAGLPKSVLQLHTHDYRNPEQLPDGAALIVGTGQSGGQIAEDLLAAGREVHLAVSTCPEAPRRYRGHDILYWLLQAGIHGPEYGINALTVGQLPSPAARFACNPLLSGTDGATTSTSANSAAKASSCTGTWKQPTTANSPSRTTSHNASQQSRPGSASAWAVRSTPTSLPLE

Mean predicted aligned error: 14.11 Å

Foldseek 3Di:
DDPVVVVVVVVVVCVVVVPPDDPPWAFDDWDDDDCWIWTQTPVGIDIGNDDDDPPDDPPDFDDDPCVVVDDPQKDWFFLVRDDALVVADAAEKEKEELAQSSVVVQVRCVVVVHHYAYDYAPAAADEQDDPHDGVVVVVVVCVVVDVVSDDPPQDCVRDPDVCCVQRGDHHHDYQDPDDDDDPVVVVVVNVVDDDHDDDDDDDDDDDDDDDDDPPPDDGDYTMIMMHDDDDPPPDDDD